Protein AF-A0A7S1DVM9-F1 (afdb_monomer)

Nearest PDB structures (foldseek):
  8ove-assembly1_Bu  TM=3.089E-01  e=2.078E-02  Trypanosoma brucei brucei
  8pv4-assembly1_LD  TM=2.830E-01  e=3.327E-02  Thermochaetoides thermophila DSM 1495
  8p5d-assembly1_LD0  TM=2.388E-01  e=3.742E-02  Spraguea lophii 42_110
  7v08-assembly1_D  TM=2.561E-01  e=7.580E-02  Saccharomyces cerevisiae BY4741
  5obv-assembly1_A  TM=2.719E-01  e=2.457E-01  Mycoplasmoides genitalium G37

Mean predicted aligned error: 15.51 Å

Foldseek 3Di:
DVLPPDQDADPCVVVVNDLRCSHPVSVPCVVVVVVVLVVCVVVVVLVVSLVVLVVVLVVCVVVVVNVVSVVSVVVSVVSVVVVVVLVVQQVPDDPQPQWEWEWEWDDDPLKIWIKIWTGHSSDTPDIDIDIDPPLVVLVVVPPPDPDDDDPDDSRQSVRLVCLVVVLVPDAAGQEYEYCDDYDPVSQVVSCVVNVHRHYYHNDDDDPVVVVNVVRNVVRVVVVVVVVVVVVVVLVVLVVVCVVVVHDDPDSLQDKDKDWDWDADVNHDIDIDIDIDGD

Secondary structure (DSSP, 8-state):
-TTTT--S--HHHHTTS---TTSGGG-SSHHHHHHHHHHHHHHT-HHHHHHHHHHHHHHHHHTT-HHHHHHHHHHHHHHHHHHHHHHHHHTTS-TT-SSEEEEEEEEETTEEEEEEEEEETTEEEEEEEE--S-HHHHHHTTSS--S------HHHHHHHHHHHHHTTTSPPPSEEEESS---HHHHHHHHHHHTSPPEEESS--THHHHHHHHHHHHHHHHHHHHHHHHHHHHHHHHHHHHHTT---S-GGG--EEEEEEEEETTEEEEEEEEEE--

pLDDT: mean 83.47, std 14.3, range [40.16, 97.44]

InterPro domains:
  IPR001162 UvrC, RNAse H endonuclease domain [PF08459] (255-277)
  IPR001162 UvrC, RNAse H endonuclease domain [PF22920] (99-225)
  IPR001162 UvrC, RNAse H endonuclease domain [PS50165] (102-276)
  IPR001943 UVR domain [PF02151] (48-81)
  IPR001943 UVR domain [PS50151] (47-82)
  IPR036876 UVR domain superfamily [SSF46600] (35-86)
  IPR038476 UvrC, RNAse H endonuclease domain superfamily [G3DSA:3.30.420.340] (237-278)
  IPR050066 UvrABC system protein C [PTHR30562] (3-277)
  IPR060385 UvrC/Cho excinuclease, middle domain [PF27096] (2-39)

Sequence (278 aa):
SVFNNRSRPCLLHQIKRCSGPCVPAGQTGDYARNVASAEGFLRGETDEVMAALQEQMMAFADGQHYELAAEVRNQIQALSKVLQQQVVEESSATGRDRDVDILAVKVQGGRACVNLAMVRGGRHLGDRAFFPRHVDDATAIHSDVIEEQEVLSPERQVLEAFMAQHYLAAPVPSLIVVSDTVDAGLAAALGNQAGSRVAVQAQPRGQRRIWLEMCVKGAELALARLLAEEGSQQARTRALVEALDLSPAEIDKFRVECFDISHTAGEATMASCVVFEG

Organism: Hemiselmis andersenii (NCBI:txid464988)

Solvent-accessible surface area (backbone atoms only — not comparable to full-atom values): 15972 Å² total; per-residue (Å²): 121,97,52,82,82,42,87,67,66,56,68,51,32,79,73,71,74,40,80,33,64,66,19,81,93,29,61,75,59,57,62,61,52,53,50,51,44,51,51,36,45,74,75,65,45,45,68,62,46,52,50,52,47,51,52,52,22,48,54,27,46,77,69,68,36,55,70,60,18,50,53,42,49,51,49,52,54,54,49,49,52,54,49,52,56,47,54,71,52,51,81,78,56,68,92,81,66,33,39,33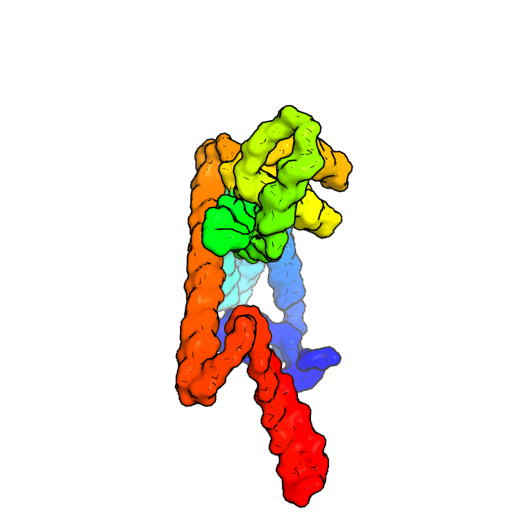,39,31,40,13,61,41,70,57,94,87,42,40,17,41,11,41,29,42,26,51,81,70,40,78,76,51,76,45,80,42,68,64,89,58,57,65,56,70,67,52,68,64,78,80,61,94,67,98,65,78,87,70,53,71,51,36,53,54,46,50,54,46,52,61,60,54,50,73,84,41,90,69,50,51,30,35,38,29,67,53,72,68,64,68,66,58,38,51,51,52,13,63,74,58,75,43,78,40,47,75,40,46,82,58,66,72,72,57,34,55,52,46,52,52,26,40,52,49,10,50,53,52,41,53,49,50,55,51,51,52,53,52,48,54,53,51,53,50,52,50,34,60,76,67,73,55,81,69,94,51,68,75,71,47,66,47,77,48,76,50,77,46,59,60,95,85,40,81,74,46,75,46,78,50,75,47,76,93

Radius of gyration: 27.44 Å; Cα contacts (8 Å, |Δi|>4): 337; chains: 1; bounding box: 57×69×80 Å

Structure (mmCIF, N/CA/C/O backbone):
data_AF-A0A7S1DVM9-F1
#
_entry.id   AF-A0A7S1DVM9-F1
#
loop_
_atom_site.group_PDB
_atom_site.id
_atom_site.type_symbol
_atom_site.label_atom_id
_atom_site.label_alt_id
_atom_site.label_comp_id
_atom_site.label_asym_id
_atom_site.label_entity_id
_atom_site.label_seq_id
_atom_site.pdbx_PDB_ins_code
_atom_site.Cartn_x
_atom_site.Cartn_y
_atom_site.Cartn_z
_atom_site.occupancy
_atom_site.B_iso_or_equiv
_atom_site.auth_seq_id
_atom_site.auth_comp_id
_atom_site.auth_asym_id
_atom_site.auth_atom_id
_atom_site.pdbx_PDB_model_num
ATOM 1 N N . SER A 1 1 ? -11.512 -28.176 9.139 1.00 53.00 1 SER A N 1
ATOM 2 C CA . SER A 1 1 ? -11.318 -26.965 9.964 1.00 53.00 1 SER A CA 1
ATOM 3 C C . SER A 1 1 ? -10.030 -27.115 10.759 1.00 53.00 1 SER A C 1
ATOM 5 O O . SER A 1 1 ? -9.923 -28.067 11.521 1.00 53.00 1 SER A O 1
ATOM 7 N N . VAL A 1 2 ? -9.054 -26.218 10.570 1.00 59.91 2 VAL A N 1
ATOM 8 C CA . VAL A 1 2 ? -7.728 -26.236 11.236 1.00 59.91 2 VAL A CA 1
ATOM 9 C C . VAL A 1 2 ? -7.836 -26.074 12.767 1.00 59.91 2 VAL A C 1
ATOM 11 O O . VAL A 1 2 ? -6.909 -26.405 13.501 1.00 59.91 2 VAL A O 1
ATOM 14 N N . PHE A 1 3 ? -8.988 -25.618 13.272 1.00 63.38 3 PHE A N 1
ATOM 15 C CA . PHE A 1 3 ? -9.193 -25.279 14.683 1.00 63.38 3 PHE A CA 1
ATOM 16 C C . PHE A 1 3 ? -9.901 -26.362 15.516 1.00 63.38 3 PHE A C 1
ATOM 18 O O . PHE A 1 3 ? -9.854 -26.286 16.738 1.00 63.38 3 PHE A O 1
ATOM 25 N N . ASN A 1 4 ? -10.501 -27.392 14.902 1.00 60.47 4 ASN A N 1
ATOM 26 C CA . ASN A 1 4 ? -11.325 -28.374 15.633 1.00 60.47 4 ASN A CA 1
ATOM 27 C C . ASN A 1 4 ? -10.549 -29.269 16.617 1.00 60.47 4 ASN A C 1
ATOM 29 O O . ASN A 1 4 ? -11.153 -29.789 17.546 1.00 60.47 4 ASN A O 1
ATOM 33 N N . ASN A 1 5 ? -9.234 -29.439 16.442 1.00 66.00 5 ASN A N 1
ATOM 34 C CA . ASN A 1 5 ? -8.407 -30.307 17.295 1.00 66.00 5 ASN A CA 1
ATOM 35 C C . ASN A 1 5 ? -7.534 -29.539 18.303 1.00 66.00 5 ASN A C 1
ATOM 37 O O . ASN A 1 5 ? -6.618 -30.113 18.896 1.00 66.00 5 ASN A O 1
ATOM 41 N N . ARG A 1 6 ? -7.763 -28.234 18.502 1.00 73.50 6 ARG A N 1
ATOM 42 C CA . ARG A 1 6 ? -6.938 -27.439 19.420 1.00 73.50 6 ARG A CA 1
ATOM 43 C C . ARG A 1 6 ? -7.420 -27.608 20.862 1.00 73.50 6 ARG A C 1
ATOM 45 O O . ARG A 1 6 ? -8.478 -27.122 21.240 1.00 73.50 6 ARG A O 1
ATOM 52 N N . SER A 1 7 ? -6.604 -28.272 21.678 1.00 77.56 7 SER A N 1
ATOM 53 C CA . SER A 1 7 ? -6.835 -28.445 23.120 1.00 77.56 7 SER A CA 1
ATOM 54 C C . SER A 1 7 ? -6.167 -27.365 23.979 1.00 77.56 7 SER A C 1
ATOM 56 O O . SER A 1 7 ? -6.550 -27.172 25.129 1.00 77.56 7 SER A O 1
ATOM 58 N N . ARG A 1 8 ? -5.172 -26.645 23.436 1.00 84.62 8 ARG A N 1
ATOM 59 C CA . ARG A 1 8 ? -4.435 -25.581 24.134 1.00 84.62 8 ARG A CA 1
ATOM 60 C C . ARG A 1 8 ? -4.421 -24.284 23.323 1.00 84.62 8 ARG A C 1
ATOM 62 O O . ARG A 1 8 ? -4.200 -24.331 22.109 1.00 84.62 8 ARG A O 1
ATOM 69 N N . PRO A 1 9 ? -4.622 -23.128 23.976 1.00 83.75 9 PRO A N 1
ATOM 70 C CA . PRO A 1 9 ? -4.560 -21.841 23.306 1.00 83.75 9 PRO A CA 1
ATOM 71 C C . PRO A 1 9 ? -3.108 -21.483 22.947 1.00 83.75 9 PRO A C 1
ATOM 73 O O . PRO A 1 9 ? -2.153 -22.008 23.522 1.00 83.75 9 PRO A O 1
ATOM 76 N N . CYS A 1 10 ? -2.938 -20.605 21.958 1.00 88.06 10 CYS A N 1
ATOM 77 C CA . CYS A 1 10 ? -1.621 -20.204 21.466 1.00 88.06 10 CYS A CA 1
ATOM 78 C C . CYS A 1 10 ? -0.908 -19.223 22.413 1.00 88.06 10 CYS A C 1
ATOM 80 O O . CYS A 1 10 ? -1.494 -18.705 23.365 1.00 88.06 10 CYS A O 1
ATOM 82 N N . LEU A 1 11 ? 0.353 -18.912 22.093 1.00 90.94 11 LEU A N 1
ATOM 83 C CA . LEU A 1 11 ? 1.168 -17.950 22.837 1.00 90.94 11 LEU A CA 1
ATOM 84 C C . LEU A 1 11 ? 0.462 -16.600 23.025 1.00 90.94 11 LEU A C 1
ATOM 86 O O . LEU A 1 11 ? 0.530 -16.042 24.111 1.00 90.94 11 LEU A O 1
ATOM 90 N N . LEU A 1 12 ? -0.269 -16.106 22.015 1.00 88.38 12 LEU A N 1
ATOM 91 C CA . LEU A 1 12 ? -0.985 -14.825 22.098 1.00 88.38 12 LEU A CA 1
ATOM 92 C C . LEU A 1 12 ? -1.987 -14.783 23.256 1.00 88.38 12 LEU A C 1
ATOM 94 O O . LEU A 1 12 ? -2.138 -13.741 23.884 1.00 88.38 12 LEU A O 1
ATOM 98 N N . HIS A 1 13 ? -2.646 -15.901 23.560 1.00 86.19 13 HIS A N 1
ATOM 99 C CA . HIS A 1 13 ? -3.527 -15.990 24.720 1.00 86.19 13 HIS A CA 1
ATOM 100 C C . HIS A 1 13 ? -2.739 -15.991 26.033 1.00 86.19 13 HIS A C 1
ATOM 102 O O . HIS A 1 13 ? -3.103 -15.288 26.968 1.00 86.19 13 HIS A O 1
ATOM 108 N N . GLN A 1 14 ? -1.616 -16.714 26.085 1.00 85.81 14 GLN A N 1
ATOM 109 C CA . GLN A 1 14 ? -0.757 -16.777 27.274 1.00 85.81 14 GLN A CA 1
ATOM 110 C C . GLN A 1 14 ? -0.161 -15.412 27.639 1.00 85.81 14 GLN A C 1
ATOM 112 O O . GLN A 1 14 ? -0.040 -15.091 28.816 1.00 85.81 14 GLN A O 1
ATOM 117 N N . ILE A 1 15 ? 0.147 -14.582 26.640 1.00 88.25 15 ILE A N 1
ATOM 118 C CA . ILE A 1 15 ? 0.599 -13.196 26.838 1.00 88.25 15 ILE A CA 1
ATOM 119 C C . ILE A 1 15 ? -0.560 -12.185 26.902 1.00 88.25 15 ILE A C 1
ATOM 121 O O . ILE A 1 15 ? -0.337 -10.989 26.729 1.00 88.25 15 ILE A O 1
ATOM 125 N N . LYS A 1 16 ? -1.803 -12.650 27.104 1.00 82.81 16 LYS A N 1
ATOM 126 C CA . LYS A 1 16 ? -3.025 -11.834 27.238 1.00 82.81 16 LYS A CA 1
ATOM 127 C C . LYS A 1 16 ? -3.337 -10.902 26.051 1.00 82.81 16 LYS A C 1
ATOM 129 O O . LYS A 1 16 ? -4.024 -9.900 26.205 1.00 82.81 16 LYS A O 1
ATOM 134 N N . ARG A 1 17 ? -2.877 -11.237 24.840 1.00 81.81 17 ARG A N 1
ATOM 135 C CA . ARG A 1 17 ? -3.195 -10.514 23.587 1.00 81.81 17 ARG A CA 1
ATOM 136 C C . ARG A 1 17 ? -4.371 -11.109 22.808 1.00 81.81 17 ARG A C 1
ATOM 138 O O . ARG A 1 17 ? -4.744 -10.579 21.768 1.00 81.81 17 ARG A O 1
ATOM 145 N N . CYS A 1 18 ? -4.929 -12.227 23.263 1.00 83.94 18 CYS A N 1
ATOM 146 C CA . CYS A 1 18 ? -6.064 -12.893 22.631 1.00 83.94 18 CYS A CA 1
ATOM 147 C C . CYS A 1 18 ? -6.934 -13.569 23.697 1.00 83.94 18 CYS A C 1
ATOM 149 O O . CYS A 1 18 ? -6.408 -14.238 24.584 1.00 83.94 18 CYS A O 1
ATOM 151 N N . SER A 1 19 ? -8.259 -13.481 23.574 1.00 82.38 19 SER A N 1
ATOM 152 C CA . SER A 1 19 ? -9.206 -14.180 24.462 1.00 82.38 19 SER A CA 1
ATOM 153 C C . SER A 1 19 ? -9.216 -15.704 24.276 1.00 82.38 19 SER A C 1
ATOM 155 O O . SER A 1 19 ? -9.803 -16.421 25.074 1.00 82.38 19 SER A O 1
ATOM 157 N N . GLY A 1 20 ? -8.524 -16.224 23.257 1.00 86.38 20 GLY A N 1
ATOM 158 C CA . GLY A 1 20 ? -8.405 -17.659 23.008 1.00 86.38 20 GLY A CA 1
ATOM 159 C C . GLY A 1 20 ? -9.689 -18.345 22.513 1.00 86.38 20 GLY A C 1
ATOM 160 O O . GLY A 1 20 ? -9.908 -19.490 22.899 1.00 86.38 20 GLY A O 1
ATOM 161 N N . PRO A 1 21 ? -10.499 -17.751 21.609 1.00 85.88 21 PRO A N 1
ATOM 162 C CA . PRO A 1 21 ? -11.773 -18.345 21.169 1.00 85.88 21 PRO A CA 1
ATOM 163 C C . PRO A 1 21 ? -11.598 -19.662 20.390 1.00 85.88 21 PRO A C 1
ATOM 165 O O . PRO A 1 21 ? -12.550 -20.405 20.168 1.00 85.88 21 PRO A O 1
ATOM 168 N N . CYS A 1 22 ? -10.365 -19.964 19.967 1.00 83.81 22 CYS A N 1
ATOM 169 C CA . CYS A 1 22 ? -10.008 -21.176 19.235 1.00 83.81 22 CYS A CA 1
ATOM 170 C C . CYS A 1 22 ? -9.980 -22.459 20.085 1.00 83.81 22 CYS A C 1
ATOM 172 O O . CYS A 1 22 ? -9.721 -23.521 19.528 1.00 83.81 22 CYS A O 1
ATOM 174 N N . VAL A 1 23 ? -10.219 -22.376 21.400 1.00 85.44 23 VAL A N 1
ATOM 175 C CA . VAL A 1 23 ? -10.367 -23.536 22.294 1.00 85.44 23 VAL A CA 1
ATOM 176 C C . VAL A 1 23 ? -11.682 -23.445 23.077 1.00 85.44 23 VAL A C 1
ATOM 178 O O . VAL A 1 23 ? -12.119 -22.328 23.359 1.00 85.44 23 VAL A O 1
ATOM 181 N N . PRO A 1 24 ? -12.299 -24.572 23.489 1.00 79.88 24 PRO A N 1
ATOM 182 C CA . PRO A 1 24 ? -13.585 -24.559 24.198 1.00 79.88 24 PRO A CA 1
ATOM 183 C C . PRO A 1 24 ? -13.596 -23.675 25.454 1.00 79.88 24 PRO A C 1
ATOM 185 O O . PRO A 1 24 ? -14.560 -22.958 25.695 1.00 79.88 24 PRO A O 1
ATOM 188 N N . ALA A 1 25 ? -12.493 -23.654 26.211 1.00 73.88 25 ALA A N 1
ATOM 189 C CA . ALA A 1 25 ? -12.357 -22.845 27.425 1.00 73.88 25 ALA A CA 1
ATOM 190 C C . ALA A 1 25 ? -12.405 -21.319 27.183 1.00 73.88 25 ALA A C 1
ATOM 192 O O . ALA A 1 25 ? -12.641 -20.572 28.125 1.00 73.88 25 ALA A O 1
ATOM 193 N N . GLY A 1 26 ? -12.173 -20.854 25.948 1.00 71.44 26 GLY A N 1
ATOM 194 C CA . GLY A 1 26 ? -12.198 -19.434 25.576 1.00 71.44 26 GLY A CA 1
ATOM 195 C C . GLY A 1 26 ? -13.467 -18.992 24.837 1.00 71.44 26 GLY A C 1
ATOM 196 O O . GLY A 1 26 ? -13.532 -17.859 24.363 1.00 71.44 26 GLY A O 1
ATOM 197 N N . GLN A 1 27 ? -14.472 -19.865 24.696 1.00 76.38 27 GLN A N 1
ATOM 198 C CA . GLN A 1 27 ? -15.743 -19.557 24.025 1.00 76.38 27 GLN A CA 1
ATOM 199 C C . GLN A 1 27 ? -16.786 -19.014 25.016 1.00 76.38 27 GLN A C 1
ATOM 201 O O . GLN A 1 27 ? -17.856 -19.584 25.194 1.00 76.38 27 GLN A O 1
ATOM 206 N N . THR A 1 28 ? -16.476 -17.897 25.676 1.00 70.12 28 THR A N 1
ATOM 207 C CA . THR A 1 28 ? -17.304 -17.303 26.746 1.00 70.12 28 THR A CA 1
ATOM 208 C C . THR A 1 28 ? -18.302 -16.243 26.254 1.00 70.12 28 THR A C 1
ATOM 210 O O . THR A 1 28 ? -18.905 -15.526 27.043 1.00 70.12 28 THR A O 1
ATOM 213 N N . GLY A 1 29 ? -18.494 -16.096 24.937 1.00 75.81 29 GLY A N 1
ATOM 214 C CA . GLY A 1 29 ? -19.314 -15.027 24.341 1.00 75.81 29 GLY A CA 1
ATOM 215 C C . GLY A 1 29 ? -18.652 -13.639 24.362 1.00 75.81 29 GLY A C 1
ATOM 216 O O . GLY A 1 29 ? -18.987 -12.791 23.538 1.00 75.81 29 GLY A O 1
ATOM 217 N N . ASP A 1 30 ? -17.649 -13.429 25.218 1.00 79.19 30 ASP A N 1
ATOM 218 C CA . ASP A 1 30 ? -16.869 -12.187 25.320 1.00 79.19 30 ASP A CA 1
ATOM 219 C C . ASP A 1 30 ? -16.182 -11.827 24.002 1.00 79.19 30 ASP A C 1
ATOM 221 O O . ASP A 1 30 ? -16.152 -10.668 23.600 1.00 79.19 30 ASP A O 1
ATOM 225 N N . TYR A 1 31 ? -15.671 -12.833 23.285 1.00 83.44 31 TYR A N 1
ATOM 226 C CA . TYR A 1 31 ? -15.041 -12.616 21.986 1.00 83.44 31 TYR A CA 1
ATOM 227 C C . TYR A 1 31 ? -16.015 -12.019 20.965 1.00 83.44 31 TYR A C 1
ATOM 229 O O . TYR A 1 31 ? -15.657 -11.069 20.278 1.00 83.44 31 TYR A O 1
ATOM 237 N N . ALA A 1 32 ? -17.247 -12.534 20.895 1.00 84.94 32 ALA A N 1
ATOM 238 C CA . ALA A 1 32 ? -18.255 -12.020 19.972 1.00 84.94 32 ALA A CA 1
ATOM 239 C C . ALA A 1 32 ? -18.620 -10.565 20.297 1.00 84.94 32 ALA A C 1
ATOM 241 O O . ALA A 1 32 ? -18.729 -9.747 19.387 1.00 84.94 32 ALA A O 1
ATOM 242 N N . ARG A 1 33 ? -18.722 -10.221 21.590 1.00 85.06 33 ARG A N 1
ATOM 243 C CA . ARG A 1 33 ? -18.943 -8.834 22.023 1.00 85.06 33 ARG A CA 1
ATOM 244 C C . ARG A 1 33 ? -17.774 -7.928 21.638 1.00 85.06 33 ARG A C 1
ATOM 246 O O . ARG A 1 33 ? -18.002 -6.885 21.043 1.00 85.06 33 ARG A O 1
ATOM 253 N N . ASN A 1 34 ? -16.535 -8.361 21.870 1.00 85.62 34 ASN A N 1
ATOM 254 C CA . ASN A 1 34 ? -15.347 -7.592 21.489 1.00 85.62 34 ASN A CA 1
ATOM 255 C C . ASN A 1 34 ? -15.256 -7.364 19.972 1.00 85.62 34 ASN A C 1
ATOM 257 O O . ASN A 1 34 ? -14.840 -6.291 19.545 1.00 85.62 34 ASN A O 1
ATOM 261 N N . VAL A 1 35 ? -15.644 -8.354 19.160 1.00 88.62 35 VAL A N 1
ATOM 262 C CA . VAL A 1 35 ? -15.711 -8.206 17.698 1.00 88.62 35 VAL A CA 1
ATOM 263 C C . VAL A 1 35 ? -16.783 -7.191 17.310 1.00 88.62 35 VAL A C 1
ATOM 265 O O . VAL A 1 35 ? -16.477 -6.275 16.555 1.00 88.62 35 VAL A O 1
ATOM 268 N N . ALA A 1 36 ? -17.991 -7.284 17.872 1.00 89.50 36 ALA A N 1
ATOM 269 C CA . ALA A 1 36 ? -19.060 -6.323 17.603 1.00 89.50 36 ALA A CA 1
ATOM 270 C C . ALA A 1 36 ? -18.665 -4.889 18.005 1.00 89.50 36 ALA A C 1
ATOM 272 O O . ALA A 1 36 ? -18.860 -3.957 17.229 1.00 89.50 36 ALA A O 1
ATOM 273 N N . SER A 1 37 ? -18.033 -4.710 19.169 1.00 88.75 37 SER A N 1
ATOM 274 C CA . SER A 1 37 ? -17.509 -3.411 19.609 1.00 88.75 37 SER A CA 1
ATOM 275 C C . SER A 1 37 ? -16.402 -2.886 18.694 1.00 88.75 37 SER A C 1
ATOM 277 O O . SER A 1 37 ? -16.376 -1.696 18.393 1.00 88.75 37 SER A O 1
ATOM 279 N N . ALA A 1 38 ? -15.497 -3.751 18.221 1.00 88.50 38 ALA A N 1
ATOM 280 C CA . ALA A 1 38 ? -14.459 -3.358 17.270 1.00 88.50 38 ALA A CA 1
ATOM 281 C C . ALA A 1 38 ? -15.053 -2.948 15.914 1.00 88.50 38 ALA A C 1
ATOM 283 O O . ALA A 1 38 ? -14.611 -1.963 15.326 1.00 88.50 38 ALA A O 1
ATOM 284 N N . GLU A 1 39 ? -16.066 -3.666 15.430 1.00 88.38 39 GLU A N 1
ATOM 285 C CA . GLU A 1 39 ? -16.791 -3.307 14.213 1.00 88.38 39 GLU A CA 1
ATOM 286 C C . GLU A 1 39 ? -17.503 -1.957 14.346 1.00 88.38 39 GLU A C 1
ATOM 288 O O . GLU A 1 39 ? -17.305 -1.097 13.490 1.00 88.38 39 GLU A O 1
ATOM 293 N N . GLY A 1 40 ? -18.276 -1.747 15.417 1.00 86.25 40 GLY A N 1
ATOM 294 C CA . GLY A 1 40 ? -18.972 -0.478 15.661 1.00 86.25 40 GLY A CA 1
ATOM 295 C C . GLY A 1 40 ? -17.998 0.694 15.775 1.00 86.25 40 GLY A C 1
ATOM 296 O O . GLY A 1 40 ? -18.155 1.717 15.107 1.00 86.25 40 GLY A O 1
ATOM 297 N N . PHE A 1 41 ? -16.894 0.503 16.504 1.00 86.06 41 PHE A N 1
ATOM 298 C CA . PHE A 1 41 ? -15.835 1.506 16.613 1.00 86.06 41 PHE A CA 1
ATOM 299 C C . PHE A 1 41 ? -15.240 1.882 15.245 1.00 86.06 41 PHE A C 1
ATOM 301 O O . PHE A 1 41 ? -15.022 3.059 14.969 1.00 86.06 41 PHE A O 1
ATOM 308 N N . LEU A 1 42 ? -15.003 0.906 14.360 1.00 82.81 42 LEU A N 1
ATOM 309 C CA . LEU A 1 42 ? -14.478 1.153 13.010 1.00 82.81 42 LEU A CA 1
ATOM 310 C C . LEU A 1 42 ? -15.504 1.787 12.057 1.00 82.81 42 LEU A C 1
ATOM 312 O O . LEU A 1 42 ? -15.099 2.452 11.105 1.00 82.81 42 LEU A O 1
ATOM 316 N N . ARG A 1 43 ? -16.807 1.609 12.306 1.00 79.19 43 ARG A N 1
ATOM 317 C CA . ARG A 1 43 ? -17.892 2.277 11.562 1.00 79.19 43 ARG A CA 1
ATOM 318 C C . ARG A 1 43 ? -18.160 3.709 12.033 1.00 79.19 43 ARG A C 1
ATOM 320 O O . ARG A 1 43 ? -18.875 4.434 11.349 1.00 79.19 43 ARG A O 1
ATOM 327 N N . GLY A 1 44 ? -17.574 4.121 13.158 1.00 78.56 44 GLY A N 1
ATOM 328 C CA . GLY A 1 44 ? -17.768 5.450 13.741 1.00 78.56 44 GLY A CA 1
ATOM 329 C C . GLY A 1 44 ? -18.848 5.516 14.823 1.00 78.56 44 GLY A C 1
ATOM 330 O O . GLY A 1 44 ? -19.179 6.607 15.271 1.00 78.56 44 GLY A O 1
ATOM 331 N N . GLU A 1 45 ? -19.363 4.378 15.295 1.00 85.56 45 GLU A N 1
ATOM 332 C CA . GLU A 1 45 ? -20.313 4.274 16.419 1.00 85.56 45 GLU A CA 1
ATOM 333 C C . GLU A 1 45 ? -19.569 4.396 17.769 1.00 85.56 45 GLU A C 1
ATOM 335 O O . GLU A 1 45 ? -19.743 3.606 18.698 1.00 85.56 45 GLU A O 1
ATOM 340 N N . THR A 1 46 ? -18.644 5.354 17.871 1.00 87.06 46 THR A N 1
ATOM 341 C CA . THR A 1 46 ? -17.660 5.426 18.960 1.00 87.06 46 THR A CA 1
ATOM 342 C C . THR A 1 46 ? -18.304 5.742 20.302 1.00 87.06 46 THR A C 1
ATOM 344 O O . THR A 1 46 ? -17.911 5.164 21.311 1.00 87.06 46 THR A O 1
ATOM 347 N N . ASP A 1 47 ? -19.314 6.611 20.318 1.00 85.88 47 ASP A N 1
ATOM 348 C CA . ASP A 1 47 ? -19.986 7.034 21.549 1.00 85.88 47 ASP A CA 1
ATOM 349 C C . ASP A 1 47 ? -20.751 5.878 22.203 1.00 85.88 47 ASP A C 1
ATOM 351 O O . ASP A 1 47 ? -20.671 5.691 23.418 1.00 85.88 47 ASP A O 1
ATOM 355 N N . GLU A 1 48 ? -21.424 5.050 21.400 1.00 87.81 48 GLU A N 1
ATOM 356 C CA . GLU A 1 48 ? -22.161 3.875 21.879 1.00 87.81 48 GLU A CA 1
ATOM 357 C C . GLU A 1 48 ? -21.213 2.820 22.458 1.00 87.81 48 GLU A C 1
ATOM 359 O O . GLU A 1 48 ? -21.444 2.298 23.552 1.00 87.81 48 GLU A O 1
ATOM 364 N N . VAL A 1 49 ? -20.097 2.554 21.770 1.00 92.50 49 VAL A N 1
ATOM 365 C CA . VAL A 1 49 ? -19.070 1.616 22.249 1.00 92.50 49 VAL A CA 1
ATOM 366 C C . VAL A 1 49 ? -18.442 2.107 23.556 1.00 92.50 49 VAL A C 1
ATOM 368 O O . VAL A 1 49 ? -18.260 1.322 24.489 1.00 92.50 49 VAL A O 1
ATOM 371 N N . MET A 1 50 ? -18.133 3.402 23.654 1.00 92.69 50 MET A N 1
ATOM 372 C CA . MET A 1 50 ? -17.552 3.990 24.863 1.00 92.69 50 MET A CA 1
ATOM 373 C C . MET A 1 50 ? -18.539 3.977 26.036 1.00 92.69 50 MET A C 1
ATOM 375 O O . MET A 1 50 ? -18.139 3.649 27.154 1.00 92.69 50 MET A O 1
ATOM 379 N N . ALA A 1 51 ? -19.821 4.260 25.791 1.00 92.88 51 ALA A N 1
ATOM 380 C CA . ALA A 1 51 ? -20.868 4.190 26.808 1.00 92.88 51 ALA A CA 1
ATOM 381 C C . ALA A 1 51 ? -21.049 2.761 27.345 1.00 92.88 51 ALA A C 1
ATOM 383 O O . ALA A 1 51 ? -21.085 2.566 28.560 1.00 92.88 51 ALA A O 1
ATOM 384 N N . ALA A 1 52 ? -21.071 1.758 26.462 1.00 93.06 52 ALA A N 1
ATOM 385 C CA . ALA A 1 52 ? -21.187 0.356 26.860 1.00 93.06 52 ALA A CA 1
ATOM 386 C C . ALA A 1 52 ? -19.998 -0.107 27.724 1.00 93.06 52 ALA A C 1
ATOM 388 O O . ALA A 1 52 ? -20.185 -0.785 28.736 1.00 93.06 52 ALA A O 1
ATOM 389 N N . LEU A 1 53 ? -18.768 0.293 27.375 1.00 93.44 53 LEU A N 1
ATOM 390 C CA . LEU A 1 53 ? -17.581 -0.002 28.189 1.00 93.44 53 LEU A CA 1
ATOM 391 C C . LEU A 1 53 ? -17.629 0.706 29.549 1.00 93.44 53 LEU A C 1
ATOM 393 O O . 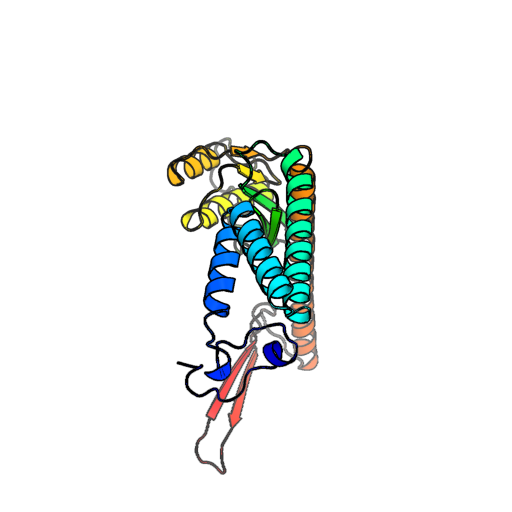LEU A 1 53 ? -17.242 0.123 30.562 1.00 93.44 53 LEU A O 1
ATO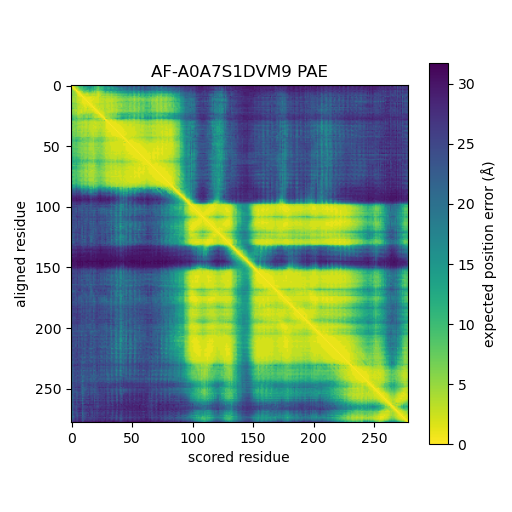M 397 N N . GLN A 1 54 ? -18.116 1.948 29.593 1.00 95.12 54 GLN A N 1
ATOM 398 C CA . GLN A 1 54 ? -18.286 2.700 30.835 1.00 95.12 54 GLN A CA 1
ATOM 399 C C . GLN A 1 54 ? -19.278 1.996 31.775 1.00 95.12 54 GLN A C 1
ATOM 401 O O . GLN A 1 54 ? -18.983 1.820 32.958 1.00 95.12 54 GLN A O 1
ATOM 406 N N . GLU A 1 55 ? -20.423 1.557 31.248 1.00 95.81 55 GLU A N 1
ATOM 407 C CA . GLU A 1 55 ? -21.433 0.810 32.000 1.00 95.81 55 GLU A CA 1
ATOM 408 C C . GLU A 1 55 ? -20.868 -0.520 32.515 1.00 95.81 55 GLU A C 1
ATOM 410 O O . GLU A 1 55 ? -21.001 -0.842 33.696 1.00 95.81 55 GLU A O 1
ATOM 415 N N . GLN A 1 56 ? -20.137 -1.250 31.669 1.00 93.44 56 GLN A N 1
ATOM 416 C CA . GLN A 1 56 ? -19.484 -2.500 32.052 1.00 93.44 56 GLN A CA 1
ATOM 417 C C . GLN A 1 56 ? -18.442 -2.300 33.166 1.00 93.44 56 GLN A C 1
ATOM 419 O O . GLN A 1 56 ? -18.372 -3.095 34.106 1.00 93.44 56 GLN A O 1
ATOM 424 N N . MET A 1 57 ? -17.640 -1.235 33.088 1.00 96.06 57 MET A N 1
ATOM 425 C CA . MET A 1 57 ? -16.669 -0.883 34.126 1.00 96.06 57 MET A CA 1
ATOM 426 C C . MET A 1 57 ? -17.362 -0.603 35.466 1.00 96.06 57 MET A C 1
ATOM 428 O O . MET A 1 57 ? -16.902 -1.090 36.500 1.00 96.06 57 MET A O 1
ATOM 432 N N . MET A 1 58 ? -18.460 0.161 35.445 1.00 95.88 58 MET A N 1
ATOM 433 C CA . MET A 1 58 ? -19.246 0.481 36.641 1.00 95.88 58 MET A CA 1
ATOM 434 C C . MET A 1 58 ? -19.877 -0.776 37.244 1.00 95.88 58 MET A C 1
ATOM 436 O O . MET A 1 58 ? -19.741 -0.996 38.442 1.00 95.88 58 MET A O 1
ATOM 440 N N . ALA A 1 59 ? -20.445 -1.659 36.419 1.00 95.81 59 ALA A N 1
ATOM 441 C CA . ALA A 1 59 ? -21.005 -2.927 36.880 1.00 95.81 59 ALA A CA 1
ATOM 442 C C . ALA A 1 59 ? -19.957 -3.815 37.581 1.00 95.81 59 ALA A C 1
ATOM 444 O O . ALA A 1 59 ? -20.238 -4.408 38.623 1.00 95.81 59 ALA A O 1
ATOM 445 N N . PHE A 1 60 ? -18.724 -3.881 37.058 1.00 95.94 60 PHE A N 1
ATOM 446 C CA . PHE A 1 60 ? -17.636 -4.592 37.738 1.00 95.94 60 PHE A CA 1
ATOM 447 C C . PHE A 1 60 ? -17.221 -3.922 39.051 1.00 95.94 60 PHE A C 1
ATOM 449 O O . PHE A 1 60 ? -16.925 -4.625 40.017 1.00 95.94 60 PHE A O 1
ATOM 456 N N . ALA A 1 61 ? -17.205 -2.589 39.111 1.00 95.88 61 ALA A N 1
ATOM 457 C CA . ALA A 1 61 ? -16.880 -1.856 40.331 1.00 95.88 61 ALA A CA 1
ATOM 458 C C . ALA A 1 61 ? -17.947 -2.053 41.424 1.00 95.88 61 ALA A C 1
ATOM 460 O O . ALA A 1 61 ? -17.589 -2.335 42.570 1.00 95.88 61 ALA A O 1
ATOM 461 N N . ASP A 1 62 ? -19.232 -1.991 41.064 1.00 96.44 62 ASP A N 1
ATOM 462 C CA . ASP A 1 62 ? -20.363 -2.225 41.970 1.00 96.44 62 ASP A CA 1
ATOM 463 C C . ASP A 1 62 ? -20.374 -3.668 42.495 1.00 96.44 62 ASP A C 1
ATOM 465 O O . ASP A 1 62 ? -20.646 -3.913 43.671 1.00 96.44 62 ASP A O 1
ATOM 469 N N . GLY A 1 63 ? -19.988 -4.625 41.645 1.00 96.25 63 GLY A N 1
ATOM 470 C CA . GLY A 1 63 ? -19.773 -6.025 42.014 1.00 96.25 63 GLY A CA 1
ATOM 471 C C . GLY A 1 63 ? -18.475 -6.305 42.785 1.00 96.25 63 GLY A C 1
ATOM 472 O O . GLY A 1 63 ? -18.168 -7.467 43.030 1.00 96.25 63 GLY A O 1
ATOM 473 N N . GLN A 1 64 ? -17.696 -5.280 43.154 1.00 94.94 64 GLN A N 1
ATOM 474 C CA . GLN A 1 64 ? -16.396 -5.390 43.842 1.00 94.94 64 GLN A CA 1
ATOM 475 C C . GLN A 1 64 ? -15.315 -6.172 43.060 1.00 94.94 64 GLN A C 1
ATOM 477 O O . GLN A 1 64 ? -14.312 -6.616 43.620 1.00 94.94 64 GLN A O 1
ATOM 482 N N . HIS A 1 65 ? -15.464 -6.298 41.740 1.00 95.06 65 HIS A N 1
ATOM 483 C CA . HIS A 1 65 ? -14.493 -6.914 40.834 1.00 95.06 65 HIS A CA 1
ATOM 484 C C . HIS A 1 65 ? -13.498 -5.876 40.291 1.00 95.06 65 HIS A C 1
ATOM 486 O O . HIS A 1 65 ? -13.435 -5.598 39.091 1.00 95.06 65 HIS A O 1
ATOM 492 N N . TYR A 1 66 ? -12.694 -5.292 41.182 1.00 91.94 66 TYR A N 1
ATOM 493 C CA . TYR A 1 66 ? -11.816 -4.160 40.853 1.00 91.94 66 TYR A CA 1
ATOM 494 C C . TYR A 1 66 ? -10.756 -4.460 39.785 1.00 91.94 66 TYR A C 1
ATOM 496 O O . TYR A 1 66 ? -10.395 -3.562 39.026 1.00 91.94 66 TYR A O 1
ATOM 504 N N . GLU A 1 67 ? -10.270 -5.700 39.693 1.00 92.00 67 GLU A N 1
ATOM 505 C CA . GLU A 1 67 ? -9.306 -6.094 38.657 1.00 92.00 67 GLU A CA 1
ATOM 506 C C . GLU A 1 67 ? -9.927 -6.014 37.256 1.00 92.00 67 GLU A C 1
ATOM 508 O O . GLU A 1 67 ? -9.351 -5.399 36.360 1.00 92.00 67 GLU A O 1
ATOM 513 N N . LEU A 1 68 ? -11.146 -6.539 37.092 1.00 89.44 68 LEU A N 1
ATOM 514 C CA . LEU A 1 68 ? -11.888 -6.475 35.829 1.00 89.44 68 LEU A CA 1
ATOM 515 C C . LEU A 1 68 ? -12.286 -5.033 35.493 1.00 89.44 68 LEU A C 1
ATOM 517 O O . LEU A 1 68 ? -12.124 -4.595 34.354 1.00 89.44 68 LEU A O 1
ATOM 521 N N . ALA A 1 69 ? -12.722 -4.255 36.489 1.00 93.31 69 ALA A N 1
ATOM 522 C CA . ALA A 1 69 ? -13.003 -2.833 36.303 1.00 93.31 69 ALA A CA 1
ATOM 523 C C . ALA A 1 69 ? -11.751 -2.062 35.838 1.00 93.31 69 ALA A C 1
ATOM 525 O O . ALA A 1 69 ? -11.832 -1.216 34.947 1.00 93.31 69 ALA A O 1
ATOM 526 N N . ALA A 1 70 ? -10.574 -2.371 36.392 1.00 93.38 70 ALA A N 1
ATOM 527 C CA . ALA A 1 70 ? -9.318 -1.757 35.975 1.00 93.38 70 ALA A CA 1
ATOM 528 C C . ALA A 1 70 ? -8.925 -2.138 34.538 1.00 93.38 70 ALA A C 1
ATOM 530 O O . ALA A 1 70 ? -8.431 -1.278 33.804 1.00 93.38 70 ALA A O 1
ATOM 531 N N . GLU A 1 71 ? -9.162 -3.382 34.112 1.00 90.38 71 GLU A N 1
ATOM 532 C CA . GLU A 1 71 ? -8.940 -3.805 32.724 1.00 90.38 71 GLU A CA 1
ATOM 533 C C . GLU A 1 71 ? -9.827 -3.020 31.746 1.00 90.38 71 GLU A C 1
ATOM 535 O O . GLU A 1 71 ? -9.307 -2.459 30.779 1.00 90.38 71 GLU A O 1
ATOM 540 N N . VAL A 1 72 ? -11.129 -2.891 32.029 1.00 92.50 72 VAL A N 1
ATOM 541 C CA . VAL A 1 72 ? -12.059 -2.111 31.189 1.00 92.50 72 VAL A CA 1
ATOM 542 C C . VAL A 1 72 ? -11.694 -0.623 31.191 1.00 92.50 72 VAL A C 1
ATOM 544 O O . VAL A 1 72 ? -11.640 0.003 30.134 1.00 92.50 72 VAL A O 1
ATOM 547 N N . ARG A 1 73 ? -11.325 -0.050 32.343 1.00 95.06 73 ARG A N 1
ATOM 548 C CA . ARG A 1 73 ? -10.837 1.338 32.430 1.00 95.06 73 ARG A CA 1
ATOM 549 C C . ARG A 1 73 ? -9.629 1.579 31.525 1.00 95.06 73 ARG A C 1
ATOM 551 O O . ARG A 1 73 ? -9.553 2.603 30.848 1.00 95.06 73 ARG A O 1
ATOM 558 N N . ASN A 1 74 ? -8.671 0.653 31.517 1.00 93.06 74 ASN A N 1
ATOM 559 C CA . ASN A 1 74 ? -7.486 0.768 30.670 1.00 93.06 74 ASN A CA 1
ATOM 560 C C . ASN A 1 74 ? -7.859 0.681 29.176 1.00 93.06 74 ASN A C 1
ATOM 562 O O . ASN A 1 74 ? -7.259 1.385 28.365 1.00 93.06 74 ASN A O 1
ATOM 566 N N . GLN A 1 75 ? -8.866 -0.124 28.811 1.00 90.25 75 GLN A N 1
ATOM 567 C CA . GLN A 1 75 ? -9.408 -0.165 27.445 1.00 90.25 75 GLN A CA 1
ATOM 568 C C . GLN A 1 75 ? -10.054 1.169 27.054 1.00 90.25 75 GLN A C 1
ATOM 570 O O . GLN A 1 75 ? -9.718 1.707 26.001 1.00 90.25 75 GLN A O 1
ATOM 575 N N . ILE A 1 76 ? -10.895 1.744 27.922 1.00 93.12 76 ILE A N 1
ATOM 576 C CA . ILE A 1 76 ? -11.500 3.074 27.730 1.00 93.12 76 ILE A CA 1
ATOM 577 C C . ILE A 1 76 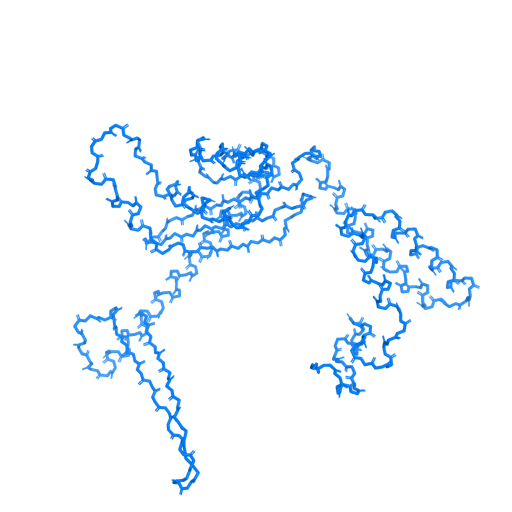? -10.404 4.119 27.501 1.00 93.12 76 ILE A C 1
ATOM 579 O O . ILE A 1 76 ? -10.455 4.863 26.529 1.00 93.12 76 ILE A O 1
ATOM 583 N N . GLN A 1 77 ? -9.366 4.154 28.342 1.00 92.12 77 GLN A N 1
ATOM 584 C CA . GLN A 1 77 ? -8.258 5.104 28.187 1.00 92.12 77 GLN A CA 1
ATOM 585 C C . GLN A 1 77 ? -7.493 4.916 26.870 1.00 92.12 77 GLN A C 1
ATOM 587 O O . GLN A 1 77 ? -7.139 5.901 26.217 1.00 92.12 77 GLN A O 1
ATOM 592 N N . ALA A 1 78 ? -7.239 3.669 26.468 1.00 89.19 78 ALA A N 1
ATOM 593 C CA . ALA A 1 78 ? -6.573 3.368 25.207 1.00 89.19 78 ALA A CA 1
ATOM 594 C C . ALA A 1 78 ? -7.414 3.818 24.001 1.00 89.19 78 ALA A C 1
ATOM 596 O O . ALA A 1 78 ? -6.878 4.464 23.101 1.00 89.19 78 ALA A O 1
ATOM 597 N N . LEU A 1 79 ? -8.721 3.541 24.007 1.00 88.31 79 LEU A N 1
ATOM 598 C CA . LEU A 1 79 ? -9.646 3.960 22.952 1.00 88.31 79 LEU A CA 1
ATOM 599 C C . LEU A 1 79 ? -9.805 5.482 22.912 1.00 88.31 79 LEU A C 1
ATOM 601 O O . LEU A 1 79 ? -9.657 6.069 21.845 1.00 88.31 79 LEU A O 1
ATOM 605 N N . SER A 1 80 ? -9.978 6.146 24.058 1.00 86.88 80 SER A N 1
ATOM 606 C CA . SER A 1 80 ? -10.030 7.612 24.141 1.00 86.88 80 SER A CA 1
ATOM 607 C C . SER A 1 80 ? -8.782 8.273 23.567 1.00 86.88 80 SER A C 1
ATOM 609 O O . SER A 1 80 ? -8.886 9.292 22.893 1.00 86.88 80 SER A O 1
ATOM 611 N N . LYS A 1 81 ? -7.594 7.692 23.783 1.00 85.25 81 LYS A N 1
ATOM 612 C CA . LYS A 1 81 ? -6.352 8.206 23.192 1.00 85.25 81 LYS A CA 1
ATOM 613 C C . LYS A 1 81 ? -6.356 8.093 21.665 1.00 85.25 81 LYS A C 1
ATOM 615 O O . LYS A 1 81 ? -5.898 9.015 20.995 1.00 85.25 81 LYS A O 1
ATOM 620 N N . VAL A 1 82 ? -6.891 6.998 21.121 1.00 81.56 82 VAL A N 1
ATOM 621 C CA . VAL A 1 82 ? -7.072 6.825 19.670 1.00 81.56 82 VAL A CA 1
ATOM 622 C C . VAL A 1 82 ? -8.074 7.851 19.125 1.00 81.56 82 VAL A C 1
ATOM 624 O O . VAL A 1 82 ? -7.783 8.490 18.120 1.00 81.56 82 VAL A O 1
ATOM 627 N N . LEU A 1 83 ? -9.203 8.070 19.806 1.00 78.31 83 LEU A N 1
ATOM 628 C CA . LEU A 1 83 ? -10.211 9.069 19.419 1.00 78.31 83 LEU A CA 1
ATOM 629 C C . LEU A 1 83 ? -9.669 10.506 19.495 1.00 78.31 83 LEU A C 1
ATOM 631 O O . LEU A 1 83 ? -9.901 11.314 18.604 1.00 78.31 83 LEU A O 1
ATOM 635 N N . GLN A 1 84 ? -8.891 10.843 20.525 1.00 68.50 84 GLN A N 1
ATOM 636 C CA . GLN A 1 84 ? -8.264 12.164 20.633 1.00 68.50 84 GLN A CA 1
ATOM 637 C C . GLN A 1 84 ? -7.256 12.421 19.509 1.00 68.50 84 GLN A C 1
ATOM 639 O O . GLN A 1 84 ? -7.186 13.540 19.004 1.00 68.50 84 GLN A O 1
ATOM 644 N N . GLN A 1 85 ? -6.508 11.396 19.086 1.00 60.97 85 GLN A N 1
ATOM 645 C CA . GLN A 1 85 ? -5.668 11.496 17.890 1.00 60.97 85 GLN A CA 1
ATOM 646 C C . GLN A 1 85 ? -6.514 11.749 16.630 1.00 60.97 85 GLN A C 1
ATOM 648 O O . GLN A 1 85 ? -6.111 12.561 15.804 1.00 60.97 85 GLN A O 1
ATOM 653 N N . GLN A 1 86 ? -7.714 11.162 16.528 1.00 52.97 86 GLN A N 1
ATOM 654 C CA . GLN A 1 86 ? -8.639 11.412 15.414 1.00 52.97 86 GLN A CA 1
ATOM 655 C C . GLN A 1 86 ? -9.173 12.854 15.390 1.00 52.97 86 GLN A C 1
ATOM 657 O O . GLN A 1 86 ? -9.169 13.475 14.335 1.00 52.97 86 GLN A O 1
ATOM 662 N N . VAL A 1 87 ? -9.569 13.438 16.526 1.00 51.44 87 VAL A N 1
ATOM 663 C CA . VAL A 1 87 ? -10.140 14.807 16.575 1.00 51.44 87 VAL A CA 1
ATOM 664 C C . VAL A 1 87 ? -9.119 15.892 16.196 1.00 51.44 87 VAL A C 1
ATOM 666 O O . VAL A 1 87 ? -9.453 16.882 15.533 1.00 51.44 87 VAL A O 1
ATOM 669 N N . VAL A 1 88 ? -7.854 15.704 16.587 1.00 48.50 88 VAL A N 1
ATOM 670 C CA . VAL A 1 88 ? -6.752 16.604 16.198 1.00 48.50 88 VAL A CA 1
ATOM 671 C C . VAL A 1 88 ? -6.517 16.563 14.680 1.00 48.50 88 VAL A C 1
ATOM 673 O O . VAL A 1 88 ? -6.147 17.577 14.091 1.00 48.50 88 VAL A O 1
ATOM 676 N N . GLU A 1 89 ? -6.808 15.433 14.033 1.00 48.06 89 GLU A N 1
ATOM 677 C CA . GLU A 1 89 ? -6.726 15.254 12.580 1.00 48.06 89 GLU A CA 1
ATOM 678 C C . GLU A 1 89 ? -8.005 15.751 11.856 1.00 48.06 89 GLU A C 1
ATOM 680 O O . GLU A 1 89 ? -7.912 16.375 10.795 1.00 48.06 89 GLU A O 1
ATOM 685 N N . GLU A 1 90 ? -9.196 15.588 12.451 1.00 45.06 90 GLU A N 1
ATOM 686 C CA . GLU A 1 90 ? -10.505 15.988 11.893 1.00 45.06 90 GLU A CA 1
ATOM 687 C C . GLU A 1 90 ? -10.686 17.502 11.717 1.00 45.06 90 GLU A C 1
ATOM 689 O O . GLU A 1 90 ? -11.370 17.938 10.789 1.00 45.06 90 GLU A O 1
ATOM 694 N N . SER A 1 91 ? -10.037 18.322 12.548 1.00 45.41 91 SER A N 1
ATOM 695 C CA . SER A 1 91 ? -10.140 19.792 12.480 1.00 45.41 91 SER A CA 1
ATOM 696 C C . SER A 1 91 ? -9.534 20.399 11.199 1.00 45.41 91 SER A C 1
ATOM 698 O O . SER A 1 91 ? -9.615 21.608 10.985 1.00 45.41 91 SER A O 1
ATOM 700 N N . SER A 1 92 ? -8.925 19.575 10.339 1.00 48.47 92 SER A N 1
ATOM 701 C CA . SER A 1 92 ? -8.231 20.000 9.119 1.00 48.47 92 SER A CA 1
ATOM 702 C C . SER A 1 92 ? -8.921 19.607 7.801 1.00 48.47 92 SER A C 1
ATOM 704 O O . SER A 1 92 ? -8.482 20.062 6.741 1.00 48.47 92 SER A O 1
ATOM 706 N N . ALA A 1 93 ? -10.015 18.830 7.826 1.00 47.28 93 ALA A N 1
ATOM 707 C CA . ALA A 1 93 ? -10.701 18.382 6.608 1.00 47.28 93 ALA A CA 1
ATOM 708 C C . ALA A 1 93 ? -12.235 18.373 6.749 1.00 47.28 93 ALA A C 1
ATOM 710 O O . ALA A 1 93 ? -12.818 17.625 7.530 1.00 47.28 93 ALA A O 1
ATOM 711 N N . THR A 1 94 ? -12.911 19.189 5.937 1.00 49.25 94 THR A N 1
ATOM 712 C CA . THR A 1 94 ? -14.372 19.196 5.790 1.00 49.25 94 THR A CA 1
ATOM 713 C C . THR A 1 94 ? -14.879 17.827 5.308 1.00 49.25 94 THR A C 1
ATOM 715 O O . THR A 1 94 ? -14.291 17.201 4.428 1.00 49.25 94 THR A O 1
ATOM 718 N N . GLY A 1 95 ? -15.985 17.352 5.896 1.00 48.34 95 GLY A N 1
ATOM 719 C CA . GLY A 1 95 ? -16.465 15.956 5.890 1.00 48.34 95 GLY A CA 1
ATOM 720 C C . GLY A 1 95 ? -16.828 15.281 4.554 1.00 48.34 95 GLY A C 1
ATOM 721 O O . GLY A 1 95 ? -17.477 14.243 4.584 1.00 48.34 95 GLY A O 1
ATOM 722 N N . ARG A 1 96 ? -16.427 15.822 3.397 1.00 49.72 96 ARG A N 1
ATOM 723 C CA . ARG A 1 96 ? -16.577 15.189 2.069 1.00 49.72 96 ARG A CA 1
ATOM 724 C C . ARG A 1 96 ? -15.269 14.663 1.458 1.00 49.72 96 ARG A C 1
ATOM 726 O O . ARG A 1 96 ? -15.343 13.921 0.491 1.00 49.72 96 ARG A O 1
ATOM 733 N N . ASP A 1 97 ? -14.112 14.990 2.038 1.00 56.03 97 ASP A N 1
ATOM 734 C CA . ASP A 1 97 ? -12.777 14.576 1.557 1.00 56.03 97 ASP A CA 1
ATOM 735 C C . ASP A 1 97 ? -12.035 13.690 2.583 1.00 56.03 97 ASP A C 1
ATOM 737 O O . ASP A 1 97 ? -10.823 13.793 2.774 1.00 56.03 97 ASP A O 1
ATOM 741 N N . ARG A 1 98 ? -12.773 12.851 3.318 1.00 67.44 98 ARG A N 1
ATOM 742 C CA . ARG A 1 98 ? -12.192 11.965 4.343 1.00 67.44 98 ARG A CA 1
ATOM 743 C C . ARG A 1 98 ? -11.399 10.805 3.751 1.00 67.44 98 ARG A C 1
ATOM 745 O O . ARG A 1 98 ? -10.416 10.375 4.358 1.00 67.44 98 ARG A O 1
ATOM 752 N N . ASP A 1 99 ? -11.825 10.350 2.580 1.00 84.62 99 ASP A N 1
ATOM 753 C CA . ASP A 1 99 ? -11.253 9.212 1.886 1.00 84.62 99 ASP A CA 1
ATOM 754 C C . ASP A 1 99 ? -10.519 9.713 0.649 1.00 84.62 99 ASP A C 1
ATOM 756 O O . ASP A 1 99 ? -11.124 10.247 -0.280 1.00 84.62 99 ASP A O 1
ATOM 760 N N . VAL A 1 100 ? -9.198 9.590 0.681 1.00 91.00 100 VAL A N 1
ATOM 761 C CA . VAL A 1 100 ? -8.297 10.113 -0.339 1.00 91.00 100 VAL A CA 1
ATOM 762 C C . VAL A 1 100 ? -7.298 9.031 -0.691 1.00 91.00 100 VAL A C 1
ATOM 764 O O . VAL A 1 100 ? -6.659 8.469 0.199 1.00 91.00 100 VAL A O 1
ATOM 767 N N . ASP A 1 101 ? -7.132 8.767 -1.978 1.00 94.88 101 ASP A N 1
ATOM 768 C CA . ASP A 1 101 ? -5.992 7.989 -2.452 1.00 94.88 101 ASP A CA 1
ATOM 769 C C . ASP A 1 101 ? -4.913 8.947 -2.933 1.00 94.88 101 ASP A C 1
ATOM 771 O O . ASP A 1 101 ? -5.192 9.923 -3.627 1.00 94.88 101 ASP A O 1
ATOM 775 N N . ILE A 1 102 ? -3.677 8.697 -2.525 1.00 96.38 102 ILE A N 1
ATOM 776 C CA . ILE A 1 102 ? -2.519 9.483 -2.926 1.00 96.38 102 ILE A CA 1
ATOM 777 C C . ILE A 1 102 ? -1.630 8.581 -3.757 1.00 96.38 102 ILE A C 1
ATOM 779 O O . ILE A 1 102 ? -1.209 7.519 -3.304 1.00 96.38 102 ILE A O 1
ATOM 783 N N . LEU A 1 103 ? -1.350 9.015 -4.973 1.00 97.44 103 LEU A N 1
ATOM 784 C CA . LEU A 1 103 ? -0.529 8.301 -5.927 1.00 97.44 103 LEU A CA 1
ATOM 785 C C . LEU A 1 103 ? 0.710 9.127 -6.229 1.00 97.44 103 LEU A C 1
ATOM 787 O O . LEU A 1 103 ? 0.617 10.287 -6.631 1.00 97.44 103 LEU A O 1
ATOM 791 N N . ALA A 1 104 ? 1.871 8.516 -6.062 1.00 97.06 104 ALA A N 1
ATOM 792 C CA . ALA A 1 104 ? 3.134 9.110 -6.450 1.00 97.06 104 ALA A CA 1
ATOM 793 C C . ALA A 1 104 ? 3.890 8.169 -7.374 1.00 97.06 104 ALA A C 1
ATOM 795 O O . ALA A 1 104 ? 4.041 6.986 -7.072 1.00 97.06 104 ALA A O 1
ATOM 796 N N . VAL A 1 105 ? 4.394 8.705 -8.478 1.00 95.94 105 VAL A N 1
ATOM 797 C CA . VAL A 1 105 ? 5.192 7.953 -9.444 1.00 95.94 105 VAL A CA 1
ATOM 798 C C . VAL A 1 105 ? 6.636 8.441 -9.438 1.00 95.94 105 VAL A C 1
ATOM 800 O O . VAL A 1 105 ? 6.919 9.633 -9.302 1.00 95.94 105 VAL A O 1
ATOM 803 N N . LYS A 1 106 ? 7.566 7.498 -9.572 1.00 95.00 106 LYS A N 1
ATOM 804 C CA . LYS A 1 106 ? 8.976 7.770 -9.844 1.00 95.00 106 LYS A CA 1
ATOM 805 C C . LYS A 1 106 ? 9.504 6.821 -10.897 1.00 95.00 106 LYS A C 1
ATOM 807 O O . LYS A 1 106 ? 9.263 5.619 -10.811 1.00 95.00 106 LYS A O 1
ATOM 812 N N . VAL A 1 107 ? 10.245 7.371 -11.853 1.00 92.00 107 VAL A N 1
ATOM 813 C CA . VAL A 1 107 ? 10.923 6.621 -12.908 1.00 92.00 107 VAL A CA 1
ATOM 814 C C . VAL A 1 107 ? 12.426 6.831 -12.760 1.00 92.00 107 VAL A C 1
ATOM 816 O O . VAL A 1 107 ? 12.905 7.959 -12.665 1.00 92.00 107 VAL A O 1
ATOM 819 N N . GLN A 1 108 ? 13.184 5.740 -12.693 1.00 88.81 108 GLN A N 1
ATOM 820 C CA . GLN A 1 108 ? 14.640 5.768 -12.586 1.00 88.81 108 GLN A CA 1
ATOM 821 C C . GLN A 1 108 ? 15.220 4.469 -13.147 1.00 88.81 108 GLN A C 1
ATOM 823 O O . GLN A 1 108 ? 14.745 3.383 -12.827 1.00 88.81 108 GLN A O 1
ATOM 828 N N . GLY A 1 109 ? 16.263 4.576 -13.975 1.00 81.62 109 GLY A N 1
ATOM 829 C CA . GLY A 1 109 ? 16.979 3.407 -14.500 1.00 81.62 109 GLY A CA 1
ATOM 830 C C . GLY A 1 109 ? 16.108 2.459 -15.335 1.00 81.62 109 GLY A C 1
ATOM 831 O O . GLY A 1 109 ? 16.256 1.251 -15.211 1.00 81.62 109 GLY A O 1
ATOM 832 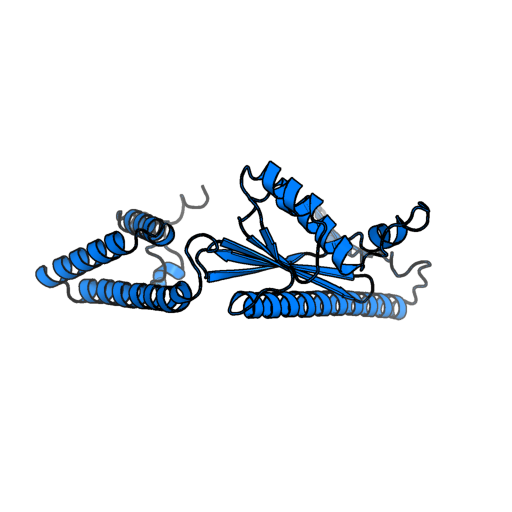N N . GLY A 1 110 ? 15.158 2.984 -16.120 1.00 83.75 110 GLY A N 1
ATOM 833 C CA . GLY A 1 110 ? 14.229 2.172 -16.929 1.00 83.75 110 GLY A CA 1
ATOM 834 C C . GLY A 1 110 ? 13.147 1.441 -16.120 1.00 83.75 110 GLY A C 1
ATOM 835 O O . GLY A 1 110 ? 12.328 0.712 -16.673 1.00 83.75 110 GLY A O 1
ATOM 836 N N . ARG A 1 111 ? 13.110 1.633 -14.798 1.00 87.50 111 ARG A N 1
ATOM 837 C CA . ARG A 1 111 ? 12.071 1.107 -13.910 1.00 87.50 111 ARG A CA 1
ATOM 838 C C . ARG A 1 111 ? 11.182 2.237 -13.420 1.00 87.50 111 ARG A C 1
ATOM 840 O O . ARG A 1 111 ? 11.639 3.361 -13.220 1.00 87.50 111 ARG A O 1
ATOM 847 N N . ALA A 1 112 ? 9.916 1.917 -13.183 1.00 93.25 112 ALA A N 1
ATOM 848 C CA . ALA A 1 112 ? 8.965 2.825 -12.567 1.00 93.25 112 ALA A CA 1
ATOM 849 C C . ALA A 1 112 ? 8.401 2.215 -11.286 1.00 93.25 112 ALA A C 1
ATOM 851 O O . ALA A 1 112 ? 8.158 1.010 -11.206 1.00 93.25 112 ALA A O 1
ATOM 852 N N . CYS A 1 113 ? 8.161 3.064 -10.295 1.00 95.69 113 CYS A N 1
ATOM 853 C CA . CYS A 1 113 ? 7.431 2.728 -9.088 1.00 95.69 113 CYS A CA 1
ATOM 854 C C . CYS A 1 113 ? 6.253 3.686 -8.944 1.00 95.69 113 CYS A C 1
ATOM 856 O O . CYS A 1 113 ? 6.449 4.900 -8.901 1.00 95.69 113 CYS A O 1
ATOM 858 N N . VAL A 1 114 ? 5.047 3.137 -8.816 1.00 97.12 114 VAL A N 1
ATOM 859 C CA . VAL A 1 114 ? 3.862 3.876 -8.378 1.00 97.12 114 VAL A CA 1
ATOM 860 C C . VAL A 1 114 ? 3.583 3.477 -6.939 1.00 97.12 114 VAL A C 1
ATOM 862 O O . VAL A 1 114 ? 3.251 2.326 -6.662 1.00 97.12 114 VAL A O 1
ATOM 865 N N . ASN A 1 115 ? 3.754 4.409 -6.010 1.00 97.38 115 ASN A N 1
ATOM 866 C CA . ASN A 1 115 ? 3.354 4.216 -4.627 1.00 97.38 115 ASN A CA 1
ATOM 867 C C . ASN A 1 115 ? 1.922 4.725 -4.445 1.00 97.38 115 ASN A C 1
ATOM 869 O O . ASN A 1 115 ? 1.608 5.850 -4.828 1.00 97.38 115 ASN A O 1
ATOM 873 N N . LEU A 1 116 ? 1.067 3.881 -3.877 1.00 96.69 116 LEU A N 1
ATOM 874 C CA . LEU A 1 116 ? -0.310 4.198 -3.522 1.00 96.69 116 LEU A CA 1
ATOM 875 C C . LEU A 1 116 ? -0.422 4.241 -2.001 1.00 96.69 116 LEU A C 1
ATOM 877 O O . LEU A 1 116 ? -0.278 3.212 -1.339 1.00 96.69 116 LEU A O 1
ATOM 881 N N . ALA A 1 117 ? -0.716 5.418 -1.466 1.00 94.62 117 ALA A N 1
ATOM 882 C CA . ALA A 1 117 ? -1.050 5.627 -0.068 1.00 94.62 117 ALA A CA 1
ATOM 883 C C . ALA A 1 117 ? -2.560 5.837 0.072 1.00 94.62 117 ALA A C 1
ATOM 885 O O . ALA A 1 117 ? -3.142 6.707 -0.578 1.00 94.62 117 ALA A O 1
ATOM 886 N N . MET A 1 118 ? -3.202 5.049 0.933 1.00 92.12 118 MET A N 1
ATOM 887 C CA . MET A 1 118 ? -4.640 5.168 1.187 1.00 92.12 118 MET A CA 1
ATOM 888 C C . MET A 1 118 ? -4.881 5.941 2.476 1.00 92.12 118 MET A C 1
ATOM 890 O O . MET A 1 118 ? -4.408 5.554 3.547 1.00 92.12 118 MET A O 1
ATOM 894 N N . VAL A 1 119 ? -5.667 7.008 2.391 1.00 89.12 119 VAL A N 1
ATOM 895 C CA . VAL A 1 119 ? -6.148 7.763 3.546 1.00 89.12 119 VAL A CA 1
ATOM 896 C C . VAL A 1 119 ? -7.647 7.555 3.666 1.00 89.12 119 VAL A C 1
ATOM 898 O O . VAL A 1 119 ? -8.378 7.760 2.701 1.00 89.12 119 VAL A O 1
ATOM 901 N N . ARG A 1 120 ? -8.119 7.133 4.837 1.00 85.19 120 ARG A N 1
ATOM 902 C CA . ARG A 1 120 ? -9.553 6.988 5.125 1.00 85.19 120 ARG A CA 1
ATOM 903 C C . ARG A 1 120 ? -9.875 7.647 6.451 1.00 85.19 120 ARG A C 1
ATOM 905 O O . ARG A 1 120 ? -9.117 7.496 7.410 1.00 85.19 120 ARG A O 1
ATOM 912 N N . GLY A 1 121 ? -10.957 8.415 6.510 1.00 75.69 121 GLY A N 1
ATOM 913 C CA . GLY A 1 121 ? -11.272 9.202 7.708 1.00 75.69 121 GLY A CA 1
ATOM 914 C C . GLY A 1 121 ? -10.154 10.166 8.135 1.00 75.69 121 GLY A C 1
ATOM 915 O O . GLY A 1 121 ? -10.015 10.420 9.325 1.00 75.69 121 GLY A O 1
ATOM 916 N N . GLY A 1 122 ? -9.314 10.643 7.205 1.00 74.19 122 GLY A N 1
ATOM 917 C CA . GLY A 1 122 ? -8.137 11.472 7.518 1.00 74.19 122 GLY A CA 1
ATOM 918 C C . GLY A 1 122 ? -6.913 10.712 8.050 1.00 74.19 122 GLY A C 1
ATOM 919 O O . GLY A 1 122 ? -5.876 11.325 8.290 1.00 74.19 122 GLY A O 1
ATOM 920 N N . ARG A 1 123 ? -6.986 9.382 8.179 1.00 74.62 123 ARG A N 1
ATOM 921 C CA . ARG A 1 123 ? -5.888 8.544 8.676 1.00 74.62 123 ARG A CA 1
ATOM 922 C C . ARG A 1 123 ? -5.182 7.822 7.547 1.00 74.62 123 ARG A C 1
ATOM 924 O O . ARG A 1 123 ? -5.818 7.188 6.711 1.00 74.62 123 ARG A O 1
ATOM 931 N N . HIS A 1 124 ? -3.859 7.854 7.581 1.00 83.19 124 HIS A N 1
ATOM 932 C CA . HIS A 1 124 ? -3.008 7.118 6.659 1.00 83.19 124 HIS A CA 1
ATOM 933 C C . HIS A 1 124 ? -3.002 5.617 6.994 1.00 83.19 124 HIS A C 1
ATOM 935 O O . HIS A 1 124 ? -2.467 5.211 8.027 1.00 83.19 124 HIS A O 1
ATOM 941 N N . LEU A 1 125 ? -3.611 4.792 6.139 1.00 83.38 125 LEU A N 1
ATOM 942 C CA . LEU A 1 125 ? -3.764 3.347 6.354 1.00 83.38 125 LEU A CA 1
ATOM 943 C C . LEU A 1 125 ? -2.539 2.531 5.925 1.00 83.38 125 LEU A C 1
ATOM 945 O O . LEU A 1 125 ? -2.402 1.378 6.335 1.00 83.38 125 LEU A O 1
ATOM 949 N N . GLY A 1 126 ? -1.647 3.125 5.133 1.00 84.69 126 GLY A N 1
ATOM 950 C CA . GLY A 1 126 ? -0.414 2.500 4.671 1.00 84.69 126 GLY A CA 1
ATOM 951 C C . GLY A 1 126 ? -0.169 2.681 3.178 1.00 84.69 126 GLY A C 1
ATOM 952 O O . GLY A 1 126 ? -1.053 3.111 2.432 1.00 84.69 126 GLY A O 1
ATOM 953 N N . ASP A 1 127 ? 1.043 2.291 2.789 1.00 92.12 127 ASP A N 1
ATOM 954 C CA . ASP A 1 127 ? 1.596 2.457 1.447 1.00 92.12 127 ASP A CA 1
ATOM 955 C C . ASP A 1 127 ? 1.730 1.112 0.752 1.00 92.12 127 ASP A C 1
ATOM 957 O O . ASP A 1 127 ? 2.124 0.108 1.359 1.00 92.12 127 ASP A O 1
ATOM 961 N N . ARG A 1 128 ? 1.469 1.105 -0.552 1.00 94.19 128 ARG A N 1
ATOM 962 C CA . ARG A 1 128 ? 1.754 -0.027 -1.421 1.00 94.19 128 ARG A CA 1
ATOM 963 C C . ARG A 1 128 ? 2.491 0.438 -2.668 1.00 94.19 128 ARG A C 1
ATOM 965 O O . ARG A 1 128 ? 1.934 1.154 -3.494 1.00 94.19 128 ARG A O 1
ATOM 972 N N . ALA A 1 129 ? 3.715 -0.057 -2.824 1.00 95.38 129 ALA A N 1
ATOM 973 C CA . ALA A 1 129 ? 4.507 0.128 -4.029 1.00 95.38 129 ALA A CA 1
ATOM 974 C C . ALA A 1 129 ? 4.099 -0.879 -5.114 1.00 95.38 129 ALA A C 1
ATOM 976 O O . ALA A 1 129 ? 3.985 -2.083 -4.862 1.00 95.38 129 ALA A O 1
ATOM 977 N N . PHE A 1 130 ? 3.907 -0.377 -6.328 1.00 94.69 130 PHE A N 1
ATOM 978 C CA . PHE A 1 130 ? 3.668 -1.146 -7.540 1.00 94.69 130 PHE A CA 1
ATOM 979 C C . PHE A 1 130 ? 4.775 -0.856 -8.548 1.00 94.69 130 PHE A C 1
ATOM 981 O O . PHE A 1 130 ? 5.197 0.288 -8.693 1.00 94.69 130 PHE A O 1
ATOM 988 N N . PHE A 1 131 ? 5.201 -1.885 -9.277 1.00 92.44 131 PHE A N 1
ATOM 989 C CA . PHE A 1 131 ? 6.270 -1.790 -10.271 1.00 92.44 131 PHE A CA 1
ATOM 990 C C . PHE A 1 131 ? 5.734 -2.195 -11.652 1.00 92.44 131 PHE A C 1
ATOM 992 O O . PHE A 1 131 ? 5.723 -3.387 -11.980 1.00 92.44 131 PHE A O 1
ATOM 999 N N . PRO A 1 132 ? 5.216 -1.241 -12.447 1.00 86.12 132 PRO A N 1
ATOM 1000 C CA . PRO A 1 132 ? 4.765 -1.502 -13.811 1.00 86.12 132 PRO A CA 1
ATOM 1001 C C . PRO A 1 132 ? 5.918 -2.023 -14.677 1.00 86.12 132 PRO A C 1
ATOM 1003 O O . PRO A 1 132 ? 6.996 -1.437 -14.709 1.00 86.12 132 PRO A O 1
ATOM 1006 N N . ARG A 1 133 ? 5.695 -3.139 -15.381 1.00 69.50 133 ARG A N 1
ATOM 1007 C CA . ARG A 1 133 ? 6.733 -3.827 -16.171 1.00 69.50 133 ARG A CA 1
ATOM 1008 C C . ARG A 1 133 ? 6.937 -3.257 -17.580 1.00 69.50 133 ARG A C 1
ATOM 1010 O O . ARG A 1 133 ? 7.844 -3.709 -18.263 1.00 69.50 133 ARG A O 1
ATOM 1017 N N . HIS A 1 134 ? 6.087 -2.341 -18.045 1.00 62.84 134 HIS A N 1
ATOM 1018 C CA . HIS A 1 134 ? 6.048 -1.885 -19.447 1.00 62.84 134 HIS A CA 1
ATOM 1019 C C . HIS A 1 134 ? 6.315 -0.377 -19.562 1.00 62.84 134 HIS A C 1
ATOM 1021 O O . HIS A 1 134 ? 5.569 0.353 -20.207 1.00 62.84 134 HIS A O 1
ATOM 1027 N N . VAL A 1 135 ? 7.365 0.107 -18.892 1.00 58.00 135 VAL A N 1
ATOM 1028 C CA . VAL A 1 135 ? 7.787 1.518 -18.997 1.00 58.00 135 VAL A CA 1
ATOM 1029 C C . VAL A 1 135 ? 8.330 1.820 -20.404 1.00 58.00 135 VAL A C 1
ATOM 1031 O O . VAL A 1 135 ? 8.156 2.926 -20.910 1.00 58.00 135 VAL A O 1
ATOM 1034 N N . ASP A 1 136 ? 8.905 0.814 -21.069 1.00 49.03 136 ASP A N 1
ATOM 1035 C CA . ASP A 1 136 ? 9.470 0.942 -22.416 1.00 49.03 136 ASP A CA 1
ATOM 1036 C C . ASP A 1 136 ? 8.392 1.023 -23.515 1.00 49.03 136 ASP A C 1
ATOM 1038 O O . ASP A 1 136 ? 8.547 1.792 -24.460 1.00 49.03 136 ASP A O 1
ATOM 1042 N N . ASP A 1 137 ? 7.248 0.341 -23.369 1.00 50.16 137 ASP A N 1
ATOM 1043 C CA . ASP A 1 137 ? 6.150 0.438 -24.350 1.00 50.16 137 ASP A CA 1
ATOM 1044 C C . ASP A 1 137 ? 5.466 1.813 -24.310 1.00 50.16 137 ASP A C 1
ATOM 1046 O O . ASP A 1 137 ? 5.075 2.348 -25.345 1.00 50.16 137 ASP A O 1
ATOM 1050 N N . ALA A 1 138 ? 5.362 2.430 -23.128 1.00 45.59 138 ALA A N 1
ATOM 1051 C CA . ALA A 1 138 ? 4.761 3.757 -22.981 1.00 45.59 138 ALA A CA 1
ATOM 1052 C C . ALA A 1 138 ? 5.586 4.855 -23.682 1.00 45.59 138 ALA A C 1
ATOM 1054 O O . ALA A 1 138 ? 5.020 5.788 -24.252 1.00 45.59 138 ALA A O 1
ATOM 1055 N N . THR A 1 139 ? 6.916 4.708 -23.710 1.00 44.47 139 THR A N 1
ATOM 1056 C CA . THR A 1 139 ? 7.803 5.635 -24.430 1.00 44.47 139 THR A CA 1
ATOM 1057 C C . THR A 1 139 ? 7.895 5.325 -25.930 1.00 44.47 139 THR A C 1
ATOM 1059 O O . THR A 1 139 ? 8.073 6.250 -26.723 1.00 44.47 139 THR A O 1
ATOM 1062 N N . ALA A 1 140 ? 7.712 4.065 -26.344 1.00 42.84 140 ALA A N 1
ATOM 1063 C CA . ALA A 1 140 ? 7.809 3.635 -27.742 1.00 42.84 140 ALA A CA 1
ATOM 1064 C C . ALA A 1 140 ? 6.550 3.908 -28.592 1.00 42.84 140 ALA A C 1
ATOM 1066 O O . ALA A 1 140 ? 6.673 4.165 -29.788 1.00 42.84 140 ALA A O 1
ATOM 1067 N N . ILE A 1 141 ? 5.344 3.918 -28.007 1.00 44.00 141 ILE A N 1
ATOM 1068 C CA . ILE A 1 141 ? 4.083 4.108 -28.764 1.00 44.00 141 ILE A CA 1
ATOM 1069 C C . ILE A 1 141 ? 3.975 5.507 -29.417 1.00 44.00 141 ILE A C 1
ATOM 1071 O O . ILE A 1 141 ? 3.182 5.702 -30.337 1.00 44.00 141 ILE A O 1
ATOM 1075 N N . HIS A 1 142 ? 4.818 6.471 -29.032 1.00 43.72 142 HIS A N 1
ATOM 1076 C CA . HIS A 1 142 ? 4.840 7.806 -29.638 1.00 43.72 142 HIS A CA 1
ATOM 1077 C C . HIS A 1 142 ? 5.795 7.975 -30.835 1.00 43.72 142 HIS A C 1
ATOM 1079 O O . HIS A 1 142 ? 5.831 9.073 -31.390 1.00 43.72 142 HIS A O 1
ATOM 1085 N N . SER A 1 143 ? 6.547 6.955 -31.286 1.00 41.34 143 SER A N 1
ATOM 1086 C CA . SER A 1 143 ? 7.402 7.143 -32.478 1.00 41.34 143 SER A CA 1
ATOM 1087 C C . SER A 1 143 ? 6.643 7.118 -33.808 1.00 41.34 143 SER A C 1
ATOM 1089 O O . SER A 1 143 ? 7.144 7.676 -34.781 1.00 41.34 143 SER A O 1
ATOM 1091 N N . ASP A 1 144 ? 5.440 6.530 -33.856 1.00 41.56 144 ASP A N 1
ATOM 1092 C CA . ASP A 1 144 ? 4.783 6.190 -35.131 1.00 41.56 144 ASP A CA 1
ATOM 1093 C C . ASP A 1 144 ? 3.464 6.936 -35.409 1.00 41.56 144 ASP A C 1
ATOM 1095 O O . ASP A 1 144 ? 2.862 6.741 -36.466 1.00 41.56 144 ASP A O 1
ATOM 1099 N N . VAL A 1 145 ? 3.020 7.843 -34.528 1.00 40.16 145 VAL A N 1
ATOM 1100 C CA . VAL A 1 145 ? 1.837 8.688 -34.784 1.00 40.16 145 VAL A CA 1
ATOM 1101 C C . VAL A 1 145 ? 2.217 10.164 -34.702 1.00 40.16 145 VAL A C 1
ATOM 1103 O O . VAL A 1 145 ? 2.242 10.783 -33.641 1.00 40.16 145 VAL A O 1
ATOM 1106 N N . ILE A 1 146 ? 2.537 10.721 -35.869 1.00 46.25 146 ILE A N 1
ATOM 1107 C CA . ILE A 1 146 ? 2.659 12.159 -36.110 1.00 46.25 146 ILE A CA 1
ATOM 1108 C C . ILE A 1 146 ? 1.250 12.752 -36.043 1.00 46.25 146 ILE A C 1
ATOM 1110 O O . ILE A 1 146 ? 0.512 12.633 -37.010 1.00 46.25 146 ILE A O 1
ATOM 1114 N N . GLU A 1 147 ? 0.890 13.382 -34.926 1.00 40.88 147 GLU A N 1
ATOM 1115 C CA . GLU A 1 147 ? -0.143 14.428 -34.838 1.00 40.88 147 GLU A CA 1
ATOM 1116 C C . GLU A 1 147 ? -0.046 15.092 -33.452 1.00 40.88 147 GLU A C 1
ATOM 1118 O O . GLU A 1 147 ? -0.403 14.478 -32.458 1.00 40.88 147 GLU A O 1
ATOM 1123 N N . GLU A 1 148 ? 0.524 16.305 -33.396 1.00 43.66 148 GLU A N 1
ATOM 1124 C CA . GLU A 1 148 ? 0.400 17.377 -32.373 1.00 43.66 148 GLU A CA 1
ATOM 1125 C C . GLU A 1 148 ? 0.070 17.025 -30.895 1.00 43.66 148 GLU A C 1
ATOM 1127 O O . GLU A 1 148 ? -0.555 17.820 -30.194 1.00 43.66 148 GLU A O 1
ATOM 1132 N N . GLN A 1 149 ? 0.497 15.879 -30.366 1.00 49.62 149 GLN A N 1
ATOM 1133 C CA . GLN A 1 149 ? 0.300 15.528 -28.958 1.00 49.62 149 GLN A CA 1
ATOM 1134 C C . GLN A 1 149 ? 1.463 16.049 -28.111 1.00 49.62 149 GLN A C 1
ATOM 1136 O O . GLN A 1 149 ? 2.634 15.848 -28.438 1.00 49.62 149 GLN A O 1
ATOM 1141 N N . GLU A 1 150 ? 1.130 16.745 -27.018 1.00 57.06 150 GLU A N 1
ATOM 1142 C CA . GLU A 1 150 ? 2.080 17.151 -25.980 1.00 57.06 150 GLU A CA 1
ATOM 1143 C C . GLU A 1 150 ? 2.981 15.966 -25.610 1.00 57.06 150 GLU A C 1
ATOM 1145 O O . GLU A 1 150 ? 2.488 14.885 -25.296 1.00 57.06 150 GLU A O 1
ATOM 1150 N N . VAL A 1 151 ? 4.303 16.162 -25.627 1.00 61.81 151 VAL A N 1
ATOM 1151 C CA . VAL A 1 151 ? 5.256 15.161 -25.132 1.00 61.81 151 VAL A CA 1
ATOM 1152 C C . VAL A 1 151 ? 4.990 14.968 -23.636 1.00 61.81 151 VAL A C 1
ATOM 1154 O O . VAL A 1 151 ? 5.391 15.791 -22.812 1.00 61.81 151 VAL A O 1
ATOM 1157 N N . LEU A 1 152 ? 4.251 13.915 -23.289 1.00 69.06 152 LEU A N 1
ATOM 1158 C CA . LEU A 1 152 ? 3.924 13.570 -21.908 1.00 69.06 152 LEU A CA 1
ATOM 1159 C C . LEU A 1 152 ? 5.194 13.097 -21.189 1.00 69.06 152 LEU A C 1
ATOM 1161 O O . LEU A 1 152 ? 6.028 12.407 -21.776 1.00 69.06 152 LEU A O 1
ATOM 1165 N N . SER A 1 153 ? 5.350 13.447 -19.908 1.00 85.06 153 SER A N 1
ATOM 1166 C CA . SER A 1 153 ? 6.439 12.878 -19.110 1.00 85.06 153 SER A CA 1
ATOM 1167 C C . SER A 1 153 ? 6.226 11.367 -18.920 1.00 85.06 153 SER A C 1
ATOM 1169 O O . SER A 1 153 ? 5.076 10.926 -18.793 1.00 85.06 153 SER A O 1
ATOM 1171 N N . PRO A 1 154 ? 7.303 10.560 -18.855 1.00 85.88 154 PRO A N 1
ATOM 1172 C CA . PRO A 1 154 ? 7.202 9.128 -18.567 1.00 85.88 154 PRO A CA 1
ATOM 1173 C C . PRO A 1 154 ? 6.425 8.844 -17.275 1.00 85.88 154 PRO A C 1
ATOM 1175 O O . PRO A 1 154 ? 5.620 7.918 -17.208 1.00 85.88 154 PRO A O 1
ATOM 1178 N N . GLU A 1 155 ? 6.613 9.683 -16.256 1.00 89.62 155 GLU A N 1
ATOM 1179 C CA . GLU A 1 155 ? 5.874 9.650 -14.997 1.00 89.62 155 GLU A CA 1
ATOM 1180 C C . GLU A 1 155 ? 4.364 9.764 -15.225 1.00 89.62 155 GLU A C 1
ATOM 1182 O O . GLU A 1 155 ? 3.598 8.937 -14.727 1.00 89.62 155 GLU A O 1
ATOM 1187 N N . ARG A 1 156 ? 3.933 10.755 -16.015 1.00 90.94 156 ARG A N 1
ATOM 1188 C CA . ARG A 1 156 ? 2.516 10.987 -16.303 1.00 90.94 156 ARG A CA 1
ATOM 1189 C C . ARG A 1 156 ? 1.889 9.796 -17.022 1.00 90.94 156 ARG A C 1
ATOM 1191 O O . ARG A 1 156 ? 0.831 9.338 -16.601 1.00 90.94 156 ARG A O 1
ATOM 1198 N N . GLN A 1 157 ? 2.551 9.262 -18.047 1.00 89.56 157 GLN A N 1
ATOM 1199 C CA . GLN A 1 157 ? 2.052 8.103 -18.798 1.00 89.56 157 GLN A CA 1
ATOM 1200 C C . GLN A 1 157 ? 1.892 6.867 -17.903 1.00 89.56 157 GLN A C 1
ATOM 1202 O O . GLN A 1 157 ? 0.850 6.208 -17.918 1.00 89.56 157 GLN A O 1
ATOM 1207 N N . VAL A 1 158 ? 2.906 6.568 -17.084 1.00 91.50 158 VAL A N 1
ATOM 1208 C CA . VAL A 1 158 ? 2.867 5.437 -16.147 1.00 91.50 158 VAL A CA 1
ATOM 1209 C C . VAL A 1 158 ? 1.745 5.614 -15.126 1.00 91.50 158 VAL A C 1
ATOM 1211 O O . VAL A 1 158 ? 1.035 4.655 -14.814 1.00 91.50 158 VAL A O 1
ATOM 1214 N N . LEU A 1 159 ? 1.570 6.830 -14.609 1.00 92.81 159 LEU A N 1
ATOM 1215 C CA . LEU A 1 159 ? 0.537 7.138 -13.631 1.00 92.81 159 LEU A CA 1
ATOM 1216 C C . LEU A 1 159 ? -0.874 6.995 -14.218 1.00 92.81 159 LEU A C 1
ATOM 1218 O O . LEU A 1 159 ? -1.723 6.359 -13.595 1.00 92.81 159 LEU A O 1
ATOM 1222 N N . GLU A 1 160 ? -1.116 7.531 -15.416 1.00 92.62 160 GLU A N 1
ATOM 1223 C CA . GLU A 1 160 ? -2.401 7.420 -16.117 1.00 92.62 160 GLU A CA 1
ATOM 1224 C C . GLU A 1 160 ? -2.754 5.955 -16.412 1.00 92.62 160 GLU A C 1
ATOM 1226 O O . GLU A 1 160 ? -3.860 5.507 -16.094 1.00 92.62 160 GLU A O 1
ATOM 1231 N N . ALA A 1 161 ? -1.796 5.177 -16.929 1.00 91.44 161 ALA A N 1
ATOM 1232 C CA . ALA A 1 161 ? -1.980 3.750 -17.185 1.00 91.44 161 ALA A CA 1
ATOM 1233 C C . ALA A 1 161 ? -2.260 2.963 -15.894 1.00 91.44 161 ALA A C 1
ATOM 1235 O O . ALA A 1 161 ? -3.160 2.118 -15.858 1.00 91.44 161 ALA A O 1
ATOM 1236 N N . PHE A 1 162 ? -1.527 3.260 -14.815 1.00 93.19 162 PHE A N 1
ATOM 1237 C CA . PHE A 1 162 ? -1.751 2.639 -13.513 1.00 93.19 162 PHE A CA 1
ATOM 1238 C C . PHE A 1 162 ? -3.148 2.952 -12.976 1.00 93.19 162 PHE A C 1
ATOM 1240 O O . PHE A 1 162 ? -3.851 2.039 -12.552 1.00 93.19 162 PHE A O 1
ATOM 1247 N N . MET A 1 163 ? -3.569 4.219 -13.010 1.00 93.62 163 MET A N 1
ATOM 1248 C CA . MET A 1 163 ? -4.895 4.637 -12.553 1.00 93.62 163 MET A CA 1
ATOM 1249 C C . MET A 1 163 ? -5.998 3.928 -13.338 1.00 93.62 163 MET A C 1
ATOM 1251 O O . MET A 1 163 ? -6.912 3.369 -12.729 1.00 93.62 163 MET A O 1
ATOM 1255 N N . ALA A 1 164 ? -5.886 3.899 -14.668 1.00 91.81 164 ALA A N 1
ATOM 1256 C CA . ALA A 1 164 ? -6.848 3.225 -15.527 1.00 91.81 164 ALA A CA 1
ATOM 1257 C C . ALA A 1 164 ? -6.979 1.738 -15.176 1.00 91.81 164 ALA A C 1
ATOM 1259 O O . ALA A 1 164 ? -8.092 1.244 -15.086 1.00 91.81 164 ALA A O 1
ATOM 1260 N N . GLN A 1 165 ? -5.875 1.027 -14.925 1.00 90.56 165 GLN A N 1
ATOM 1261 C CA . GLN A 1 165 ? -5.909 -0.404 -14.601 1.00 90.56 165 GLN A CA 1
ATOM 1262 C C . GLN A 1 165 ? -6.342 -0.687 -13.158 1.00 90.56 165 GLN A C 1
ATOM 1264 O O . GLN A 1 165 ? -7.142 -1.590 -12.913 1.00 90.56 165 GLN A O 1
ATOM 1269 N N . HIS A 1 166 ? -5.810 0.065 -12.193 1.00 92.00 166 HIS A N 1
ATOM 1270 C CA . HIS A 1 166 ? -6.044 -0.157 -10.768 1.00 92.00 166 HIS A CA 1
ATOM 1271 C C . HIS A 1 166 ? -7.525 0.002 -10.414 1.00 92.00 166 HIS A C 1
ATOM 1273 O O . HIS A 1 166 ? -8.114 -0.855 -9.748 1.00 92.00 166 HIS A O 1
ATOM 1279 N N . TYR A 1 167 ? -8.145 1.069 -10.915 1.00 92.25 167 TYR A N 1
ATOM 1280 C CA . TYR A 1 167 ? -9.526 1.396 -10.596 1.00 92.25 167 TYR A CA 1
ATOM 1281 C C . TYR A 1 167 ? -10.561 0.604 -11.402 1.00 92.25 167 TYR A C 1
ATOM 1283 O O . TYR A 1 167 ? -11.744 0.749 -11.131 1.00 92.25 167 TYR A O 1
ATOM 1291 N N . LEU A 1 168 ? -10.175 -0.298 -12.317 1.00 87.31 168 LEU A N 1
ATOM 1292 C CA . LEU A 1 168 ? -11.133 -1.237 -12.931 1.00 87.31 168 LEU A CA 1
ATOM 1293 C C . LEU A 1 168 ? -11.763 -2.182 -11.901 1.00 87.31 168 LEU A C 1
ATOM 1295 O O . LEU A 1 168 ? -12.924 -2.558 -12.038 1.00 87.31 168 LEU A O 1
ATOM 1299 N N . ALA A 1 169 ? -10.993 -2.580 -10.884 1.00 82.12 169 ALA A N 1
ATOM 1300 C CA . ALA A 1 169 ? -11.420 -3.541 -9.866 1.00 82.12 169 ALA A CA 1
ATOM 1301 C C . ALA A 1 169 ? -11.490 -2.947 -8.449 1.00 82.12 169 ALA A C 1
ATOM 1303 O O . ALA A 1 169 ? -12.133 -3.532 -7.577 1.00 82.12 169 ALA A O 1
ATOM 1304 N N . ALA A 1 170 ? -10.825 -1.815 -8.203 1.00 85.88 170 ALA A N 1
ATOM 1305 C CA . ALA A 1 170 ? -10.825 -1.138 -6.911 1.00 85.88 170 ALA A CA 1
ATOM 1306 C C . ALA A 1 170 ? -11.898 -0.033 -6.846 1.00 85.88 170 ALA A C 1
ATOM 1308 O O . ALA A 1 170 ? -12.148 0.637 -7.849 1.00 85.88 170 ALA A O 1
ATOM 1309 N N . PRO A 1 171 ? -12.521 0.202 -5.675 1.00 86.56 171 PRO A N 1
ATOM 1310 C CA . PRO A 1 171 ? -13.426 1.332 -5.497 1.00 86.56 171 PRO A CA 1
ATOM 1311 C C . PRO A 1 171 ? -12.663 2.657 -5.625 1.00 86.56 171 PRO A C 1
ATOM 1313 O O . PRO A 1 171 ? -11.593 2.818 -5.040 1.00 86.56 171 PRO A O 1
ATOM 1316 N N . VAL A 1 172 ? -13.233 3.612 -6.360 1.00 89.94 172 VAL A N 1
ATOM 1317 C CA . VAL A 1 172 ? -12.625 4.932 -6.578 1.00 89.94 172 VAL A CA 1
ATOM 1318 C C . VAL A 1 172 ? -13.056 5.896 -5.465 1.00 89.94 172 VAL A C 1
ATOM 1320 O O . VAL A 1 172 ? -14.262 6.042 -5.243 1.00 89.94 172 VAL A O 1
ATOM 1323 N N . PRO A 1 173 ? -12.127 6.570 -4.762 1.00 89.44 173 PRO A N 1
ATOM 1324 C CA . PRO A 1 173 ? -12.483 7.603 -3.792 1.00 89.44 173 PRO A CA 1
ATOM 1325 C C . PRO A 1 173 ? -12.967 8.884 -4.487 1.00 89.44 173 PRO A C 1
ATOM 1327 O O . PRO A 1 173 ? -12.694 9.128 -5.662 1.00 89.44 173 PRO A O 1
ATOM 1330 N N . SER A 1 174 ? -13.637 9.762 -3.738 1.00 87.31 174 SER A N 1
ATOM 1331 C CA . SER A 1 174 ? -14.081 11.069 -4.249 1.00 87.31 174 SER A CA 1
ATOM 1332 C C . SER A 1 174 ? -12.923 12.014 -4.582 1.00 87.31 174 SER A C 1
ATOM 1334 O O . SER A 1 174 ? -13.097 12.930 -5.387 1.00 87.31 174 SER A O 1
ATOM 1336 N N . LEU A 1 175 ? -11.748 11.796 -3.985 1.00 91.62 175 LEU A N 1
ATOM 1337 C CA . LEU A 1 175 ? -10.542 12.573 -4.229 1.00 91.62 175 LEU A CA 1
ATOM 1338 C C . LEU A 1 175 ? -9.327 11.663 -4.418 1.00 91.62 175 LEU A C 1
ATOM 1340 O O . LEU A 1 175 ? -9.024 10.817 -3.579 1.00 91.62 175 LEU A O 1
ATOM 1344 N N . IL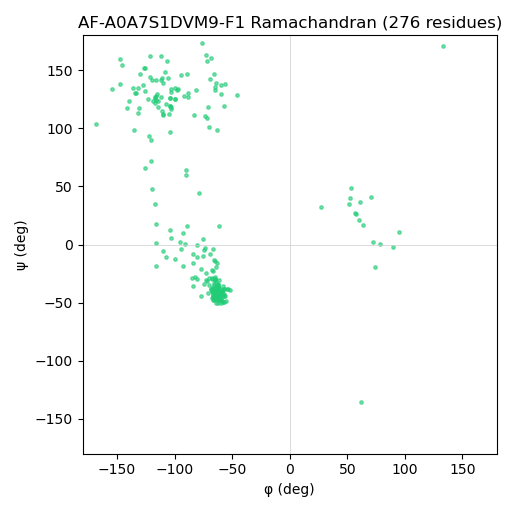E A 1 176 ? -8.582 11.924 -5.486 1.00 94.75 176 ILE A N 1
ATOM 1345 C CA . ILE A 1 176 ? -7.283 11.323 -5.760 1.00 94.75 176 ILE A CA 1
ATOM 1346 C C . ILE A 1 176 ? -6.248 12.446 -5.812 1.00 94.75 176 ILE A C 1
ATOM 1348 O O . ILE A 1 176 ? -6.373 13.400 -6.580 1.00 94.75 176 ILE A O 1
ATOM 1352 N N . VAL A 1 177 ? -5.215 12.356 -4.988 1.00 95.75 177 VAL A N 1
ATOM 1353 C CA . VAL A 1 177 ? -4.069 13.265 -5.015 1.00 95.75 177 VAL A CA 1
ATOM 1354 C C . VAL A 1 177 ? -2.952 12.594 -5.801 1.00 95.75 177 VAL A C 1
ATOM 1356 O O . VAL A 1 177 ? -2.655 11.429 -5.574 1.00 95.75 177 VAL A O 1
ATOM 1359 N N . VAL A 1 178 ? -2.329 13.315 -6.722 1.00 97.12 178 VAL A N 1
ATOM 1360 C CA . VAL A 1 178 ? -1.318 12.762 -7.632 1.00 97.12 178 VAL A CA 1
ATOM 1361 C C . VAL A 1 178 ? -0.016 13.558 -7.560 1.00 97.12 178 VAL A C 1
ATOM 1363 O O . VAL A 1 178 ? -0.042 14.744 -7.239 1.00 97.12 178 VAL A O 1
ATOM 1366 N N . SER A 1 179 ? 1.131 12.930 -7.831 1.00 95.00 179 SER A N 1
ATOM 1367 C CA . SER A 1 179 ? 2.418 13.641 -7.943 1.00 95.00 179 SER A CA 1
ATOM 1368 C C . SER A 1 179 ? 2.528 14.465 -9.223 1.00 95.00 179 SER A C 1
ATOM 1370 O O . SER A 1 179 ? 3.166 15.516 -9.218 1.00 95.00 179 SER A O 1
ATOM 1372 N N . ASP A 1 180 ? 1.869 14.009 -10.287 1.00 92.81 180 ASP A N 1
ATOM 1373 C CA . ASP A 1 180 ? 1.952 14.559 -11.634 1.00 92.81 180 ASP A CA 1
ATOM 1374 C C . ASP A 1 180 ? 0.545 14.801 -12.180 1.00 92.81 180 ASP A C 1
ATOM 1376 O O . ASP A 1 180 ? -0.404 14.087 -11.852 1.00 92.81 180 ASP A O 1
ATOM 1380 N N . THR A 1 181 ? 0.383 15.842 -12.994 1.00 91.06 181 THR A N 1
ATOM 1381 C CA . THR A 1 181 ? -0.908 16.154 -13.620 1.00 91.06 181 THR A CA 1
ATOM 1382 C C . THR A 1 181 ? -1.314 15.042 -14.573 1.00 91.06 181 THR A C 1
ATOM 1384 O O . THR A 1 181 ? -0.507 14.646 -15.405 1.00 91.06 181 THR A O 1
ATOM 1387 N N . VAL A 1 182 ? -2.565 14.596 -14.488 1.00 89.31 182 VAL A N 1
ATOM 1388 C CA . VAL A 1 182 ? -3.142 13.583 -15.380 1.00 89.31 182 VAL A CA 1
ATOM 1389 C C . VAL A 1 182 ? -4.208 14.194 -16.283 1.00 89.31 182 VAL A C 1
ATOM 1391 O O . VAL A 1 182 ? -4.728 15.276 -15.996 1.00 89.31 182 VAL A O 1
ATOM 1394 N N . ASP A 1 183 ? -4.544 13.489 -17.358 1.00 86.94 183 ASP A N 1
ATOM 1395 C CA . ASP A 1 183 ? -5.617 13.863 -18.270 1.00 86.94 183 ASP A CA 1
ATOM 1396 C C . ASP A 1 183 ? -6.976 14.039 -17.560 1.00 86.94 183 ASP A C 1
ATOM 1398 O O . ASP A 1 183 ? -7.394 13.253 -16.702 1.00 86.94 183 ASP A O 1
ATOM 1402 N N . ALA A 1 184 ? -7.696 15.090 -17.952 1.00 84.81 184 ALA A N 1
ATOM 1403 C CA . ALA A 1 184 ? -9.013 15.398 -17.408 1.00 84.81 184 ALA A CA 1
ATOM 1404 C C . ALA A 1 184 ? -10.078 14.384 -17.864 1.00 84.81 184 ALA A C 1
ATOM 1406 O O . ALA A 1 184 ? -11.036 14.130 -17.126 1.00 84.81 184 ALA A O 1
ATOM 1407 N N . GLY A 1 185 ? -9.909 13.785 -19.048 1.00 89.19 185 GLY A N 1
ATOM 1408 C CA . GLY A 1 185 ? -10.768 12.718 -19.557 1.00 89.19 185 GLY A CA 1
ATOM 1409 C C . GLY A 1 185 ? -10.700 11.461 -18.691 1.00 89.19 185 GLY A C 1
ATOM 1410 O O . GLY A 1 185 ? -11.744 10.886 -18.374 1.00 89.19 185 GLY A O 1
ATOM 1411 N N . LEU A 1 186 ? -9.509 11.093 -18.209 1.00 89.06 186 LEU A N 1
ATOM 1412 C CA . LEU A 1 186 ? -9.333 9.982 -17.267 1.00 89.06 186 LEU A CA 1
ATOM 1413 C C . LEU A 1 186 ? -10.099 10.212 -15.955 1.00 89.06 186 LEU A C 1
ATOM 1415 O O . LEU A 1 186 ? -10.833 9.333 -15.503 1.00 89.06 186 LEU A O 1
ATOM 1419 N N . ALA A 1 187 ? -9.991 11.405 -15.363 1.00 87.44 187 ALA A N 1
ATOM 1420 C CA . ALA A 1 187 ? -10.728 11.743 -14.143 1.00 87.44 187 ALA A CA 1
ATOM 1421 C C . ALA A 1 187 ? -12.255 11.652 -14.343 1.00 87.44 187 ALA A C 1
ATOM 1423 O O . ALA A 1 187 ? -12.972 11.129 -13.486 1.00 87.44 187 ALA A O 1
ATOM 1424 N N . ALA A 1 188 ? -12.754 12.119 -15.492 1.00 89.00 188 ALA A N 1
ATOM 1425 C CA . ALA A 1 188 ? -14.169 12.023 -15.843 1.00 89.00 188 ALA A CA 1
ATOM 1426 C C . ALA A 1 188 ? -14.622 10.566 -16.051 1.00 89.00 188 ALA A C 1
ATOM 1428 O O . ALA A 1 188 ? -15.692 10.183 -15.574 1.00 89.00 188 ALA A O 1
ATOM 1429 N N . ALA A 1 189 ? -13.806 9.741 -16.712 1.00 90.31 189 ALA A N 1
ATOM 1430 C CA . ALA A 1 189 ? -14.086 8.322 -16.918 1.00 90.31 189 ALA A CA 1
ATOM 1431 C C . ALA A 1 189 ? -14.179 7.558 -15.587 1.00 90.31 189 ALA A C 1
ATOM 1433 O O . ALA A 1 189 ? -15.140 6.815 -15.373 1.00 90.31 189 ALA A O 1
ATOM 1434 N N . LEU A 1 190 ? -13.247 7.812 -14.661 1.00 90.69 190 LEU A N 1
ATOM 1435 C CA . LEU A 1 190 ? -13.278 7.247 -13.308 1.00 90.69 190 LEU A CA 1
ATOM 1436 C C . LEU A 1 190 ? -14.536 7.673 -12.540 1.00 90.69 190 LEU A C 1
ATOM 1438 O O . LEU A 1 190 ? -15.161 6.848 -11.877 1.00 90.69 190 LEU A O 1
ATOM 1442 N N . GLY A 1 191 ? -14.952 8.938 -12.668 1.00 88.12 191 GLY A N 1
ATOM 1443 C CA . GLY A 1 191 ? -16.192 9.426 -12.060 1.00 88.12 191 GLY A CA 1
ATOM 1444 C C . GLY A 1 191 ? -17.449 8.742 -12.604 1.00 88.12 191 GLY A C 1
ATOM 1445 O O . GLY A 1 191 ? -18.327 8.344 -11.836 1.00 88.12 191 GLY A O 1
ATOM 1446 N N . ASN A 1 192 ? -17.514 8.533 -13.921 1.00 89.69 192 ASN A N 1
ATOM 1447 C CA . ASN A 1 192 ? -18.615 7.802 -14.552 1.00 89.69 192 ASN A CA 1
ATOM 1448 C C . ASN A 1 192 ? -18.681 6.349 -14.067 1.00 89.69 192 ASN A C 1
ATOM 1450 O O . ASN A 1 192 ? -19.767 5.855 -13.770 1.00 89.69 192 ASN A O 1
ATOM 1454 N N . GLN A 1 193 ? -17.531 5.682 -13.939 1.00 88.06 193 GLN A N 1
ATOM 1455 C CA . GLN A 1 193 ? -17.455 4.316 -13.423 1.00 88.06 193 GLN A CA 1
ATOM 1456 C C . GLN A 1 193 ? -17.872 4.231 -11.946 1.00 88.06 193 GLN A C 1
ATOM 1458 O O . GLN A 1 193 ? -18.591 3.314 -11.555 1.00 88.06 193 GLN A O 1
ATOM 1463 N N . ALA A 1 194 ? -17.445 5.194 -11.126 1.00 85.19 194 ALA A N 1
ATOM 1464 C CA . ALA A 1 194 ? -17.757 5.242 -9.700 1.00 85.19 194 ALA A CA 1
ATOM 1465 C C . ALA A 1 194 ? -19.198 5.694 -9.398 1.00 85.19 194 ALA A C 1
ATOM 1467 O O . ALA A 1 194 ? -19.624 5.653 -8.243 1.00 85.19 194 ALA A O 1
ATOM 1468 N N . GLY A 1 195 ? -19.938 6.187 -10.400 1.00 85.56 195 GLY A N 1
ATOM 1469 C CA . GLY A 1 195 ? -21.266 6.781 -10.219 1.00 85.56 195 GLY A CA 1
ATOM 1470 C C . GLY A 1 195 ? -21.264 8.049 -9.355 1.00 85.56 195 GLY A C 1
ATOM 1471 O O . GLY A 1 195 ? -22.308 8.459 -8.848 1.00 85.56 195 GLY A O 1
ATOM 1472 N N . SER A 1 196 ? -20.099 8.667 -9.150 1.00 84.62 196 SER A N 1
ATOM 1473 C CA . SER A 1 196 ? -19.917 9.840 -8.295 1.00 84.62 196 SER A CA 1
ATOM 1474 C C . SER A 1 196 ? -18.808 10.741 -8.833 1.00 84.62 196 SER A C 1
ATOM 1476 O O . SER A 1 196 ? -17.976 10.333 -9.640 1.00 84.62 196 SER A O 1
ATOM 1478 N N . ARG A 1 197 ? -18.799 12.014 -8.425 1.00 85.00 197 ARG A N 1
ATOM 1479 C CA . ARG A 1 197 ? -17.776 12.958 -8.886 1.00 85.00 197 ARG A CA 1
ATOM 1480 C C . ARG A 1 197 ? -16.427 12.615 -8.250 1.00 85.00 197 ARG A C 1
ATOM 1482 O O . ARG A 1 197 ? -16.282 12.746 -7.039 1.00 85.00 197 ARG A O 1
ATOM 1489 N N . VAL A 1 198 ? -15.449 12.286 -9.089 1.00 89.19 198 VAL A N 1
ATOM 1490 C CA . VAL A 1 198 ? -14.050 12.074 -8.698 1.00 89.19 198 VAL A CA 1
ATOM 1491 C C . VAL A 1 198 ? -13.250 13.335 -9.018 1.00 89.19 198 VAL A C 1
ATOM 1493 O O . VAL A 1 198 ? -13.278 13.837 -10.143 1.00 89.19 198 VAL A O 1
ATOM 1496 N N . ALA A 1 199 ? -12.564 13.882 -8.019 1.00 90.50 199 ALA A N 1
ATOM 1497 C CA . ALA A 1 199 ? -11.623 14.982 -8.182 1.00 90.50 199 ALA A CA 1
ATOM 1498 C C . ALA A 1 199 ? -10.191 14.436 -8.209 1.00 90.50 199 ALA A C 1
ATOM 1500 O O . ALA A 1 199 ? -9.829 13.627 -7.360 1.00 90.50 199 ALA A O 1
ATOM 1501 N N . VAL A 1 200 ? -9.364 14.908 -9.144 1.00 93.56 200 VAL A N 1
ATOM 1502 C CA . VAL A 1 200 ? -7.930 14.587 -9.182 1.00 93.56 200 VAL A CA 1
ATOM 1503 C C . VAL A 1 200 ? -7.119 15.862 -8.961 1.00 93.56 200 VAL A C 1
ATOM 1505 O O . VAL A 1 200 ? -7.376 16.879 -9.606 1.00 93.56 200 VAL A O 1
ATOM 1508 N N . GLN A 1 201 ? -6.167 15.839 -8.026 1.00 93.75 201 GLN A N 1
ATOM 1509 C CA . GLN A 1 201 ? -5.418 17.022 -7.592 1.00 93.75 201 GLN A CA 1
ATOM 1510 C C . GLN A 1 201 ? -3.905 16.766 -7.557 1.00 93.75 201 GLN A C 1
ATOM 1512 O O . GLN A 1 201 ? -3.421 16.046 -6.690 1.00 93.75 201 GLN A O 1
ATOM 1517 N N . ALA A 1 202 ? -3.144 17.431 -8.433 1.00 92.56 202 ALA A N 1
ATOM 1518 C CA . ALA A 1 202 ? -1.681 17.295 -8.488 1.00 92.56 202 ALA A CA 1
ATOM 1519 C C . ALA A 1 202 ? -0.913 18.202 -7.505 1.00 92.56 202 ALA A C 1
ATOM 1521 O O . ALA A 1 202 ? 0.181 17.885 -7.051 1.00 92.56 202 ALA A O 1
ATOM 1522 N N . GLN A 1 203 ? -1.483 19.359 -7.154 1.00 91.69 203 GLN A N 1
ATOM 1523 C CA . GLN A 1 203 ? -0.841 20.355 -6.286 1.00 91.69 203 GLN A CA 1
ATOM 1524 C C . GLN A 1 203 ? -1.680 20.601 -5.024 1.00 91.69 203 GLN A C 1
ATOM 1526 O O . GLN A 1 203 ? -2.343 21.639 -4.894 1.00 91.69 203 GLN A O 1
ATOM 1531 N N . PRO A 1 204 ? -1.719 19.630 -4.095 1.00 92.06 204 PRO A N 1
ATOM 1532 C CA . PRO A 1 204 ? -2.427 19.785 -2.834 1.00 92.06 204 PRO A CA 1
ATOM 1533 C C . PRO A 1 204 ? -1.751 20.815 -1.917 1.00 92.06 204 PRO A C 1
ATOM 1535 O O . PRO A 1 204 ? -0.562 21.112 -2.032 1.00 92.06 204 PRO A O 1
ATOM 1538 N N . ARG A 1 205 ? -2.512 21.325 -0.945 1.00 88.38 205 ARG A N 1
ATOM 1539 C CA . ARG A 1 205 ? -2.026 22.212 0.126 1.00 88.38 205 ARG A CA 1
ATOM 1540 C C . ARG A 1 205 ? -2.298 21.592 1.498 1.00 88.38 205 ARG A C 1
ATOM 1542 O O . ARG A 1 205 ? -3.132 20.696 1.622 1.00 88.38 205 ARG A O 1
ATOM 1549 N N . GLY A 1 206 ? -1.608 22.089 2.525 1.00 89.31 206 GLY A N 1
ATOM 1550 C CA . GLY A 1 206 ? -1.805 21.657 3.913 1.00 89.31 206 GLY A CA 1
ATOM 1551 C C . GLY A 1 206 ? -1.496 20.171 4.116 1.00 89.31 206 GLY A C 1
ATOM 1552 O O . GLY A 1 206 ? -0.513 19.662 3.585 1.00 89.31 206 GLY A O 1
ATOM 1553 N N . GLN A 1 207 ? -2.357 19.464 4.849 1.00 86.25 207 GLN A N 1
ATOM 1554 C CA . GLN A 1 207 ? -2.144 18.063 5.227 1.00 86.25 207 GLN A CA 1
ATOM 1555 C C . GLN A 1 207 ? -1.940 17.123 4.023 1.00 86.25 207 GLN A C 1
ATOM 1557 O O . GLN A 1 207 ? -1.075 16.251 4.047 1.00 86.25 207 GLN A O 1
ATOM 1562 N N . ARG A 1 208 ? -2.671 17.343 2.924 1.00 89.00 208 ARG A N 1
ATOM 1563 C CA . ARG A 1 208 ? -2.541 16.535 1.698 1.00 89.00 208 ARG A CA 1
ATOM 1564 C C . ARG A 1 208 ? -1.179 16.684 1.027 1.00 89.00 208 ARG A C 1
ATOM 1566 O O . ARG A 1 208 ? -0.706 15.741 0.404 1.00 89.00 208 ARG A O 1
ATOM 1573 N N . ARG A 1 209 ? -0.539 17.852 1.161 1.00 92.38 209 ARG A N 1
ATOM 1574 C CA . ARG A 1 209 ? 0.826 18.067 0.663 1.00 92.38 209 ARG A CA 1
ATOM 1575 C C . ARG A 1 209 ? 1.819 17.198 1.425 1.00 92.38 209 ARG A C 1
ATOM 1577 O O . ARG A 1 209 ? 2.651 16.567 0.788 1.00 92.38 209 ARG A O 1
ATOM 1584 N N . ILE A 1 210 ? 1.674 17.121 2.747 1.00 90.94 210 ILE A N 1
ATOM 1585 C CA . ILE A 1 210 ? 2.511 16.275 3.607 1.00 90.94 210 ILE A CA 1
ATOM 1586 C C . ILE A 1 210 ? 2.352 14.806 3.206 1.00 90.94 210 ILE A C 1
ATOM 1588 O O . ILE A 1 210 ? 3.344 14.110 3.012 1.00 90.94 210 ILE A O 1
ATOM 1592 N N . TRP A 1 211 ? 1.116 14.336 3.017 1.00 92.62 211 TRP A N 1
ATOM 1593 C CA . TRP A 1 211 ? 0.902 12.952 2.598 1.00 92.62 211 TRP A CA 1
ATOM 1594 C C . TRP A 1 211 ? 1.449 12.662 1.194 1.00 92.62 211 TRP A C 1
ATOM 1596 O O . TRP A 1 211 ? 2.038 11.605 0.982 1.00 92.62 211 TRP A O 1
ATOM 1606 N N . LEU A 1 212 ? 1.322 13.602 0.251 1.00 95.62 212 LEU A N 1
ATOM 1607 C CA . LEU A 1 212 ? 1.933 13.466 -1.072 1.00 95.62 212 LEU A CA 1
ATOM 1608 C C . LEU A 1 212 ? 3.463 13.381 -0.988 1.00 95.62 212 LEU A C 1
ATOM 1610 O O . LEU A 1 212 ? 4.058 12.531 -1.639 1.00 95.62 212 LEU A O 1
ATOM 1614 N N . GLU A 1 213 ? 4.109 14.210 -0.165 1.00 95.44 213 GLU A N 1
ATOM 1615 C CA . GLU A 1 213 ? 5.562 14.147 0.054 1.00 95.44 213 GLU A CA 1
ATOM 1616 C C . GLU A 1 213 ? 6.002 12.802 0.646 1.00 95.44 213 GLU A C 1
ATOM 1618 O O . GLU A 1 213 ? 6.994 12.224 0.199 1.00 95.44 213 GLU A O 1
ATOM 1623 N N . MET A 1 214 ? 5.247 12.275 1.615 1.00 94.31 214 MET A N 1
ATOM 1624 C CA . MET A 1 214 ? 5.494 10.944 2.175 1.00 94.31 214 MET A CA 1
ATOM 1625 C C . MET A 1 214 ? 5.359 9.854 1.109 1.00 94.31 214 MET A C 1
ATOM 1627 O O . MET A 1 214 ? 6.243 9.006 0.993 1.00 94.31 214 MET A O 1
ATOM 1631 N N . CYS A 1 215 ? 4.302 9.915 0.298 1.00 96.38 215 CYS A N 1
ATOM 1632 C CA . CYS A 1 215 ? 4.043 8.945 -0.758 1.00 96.38 215 CYS A CA 1
ATOM 1633 C C . CYS A 1 215 ? 5.142 8.968 -1.836 1.00 96.38 215 CYS A C 1
ATOM 1635 O O . CYS A 1 215 ? 5.641 7.910 -2.227 1.00 96.38 215 CYS A O 1
ATOM 1637 N N . VAL A 1 216 ? 5.595 10.163 -2.245 1.00 96.69 216 VAL A N 1
ATOM 1638 C CA . VAL A 1 216 ? 6.733 10.353 -3.165 1.00 96.69 216 VAL A CA 1
ATOM 1639 C C . VAL A 1 216 ? 8.004 9.726 -2.599 1.00 96.69 216 VAL A C 1
ATOM 1641 O O . VAL A 1 216 ? 8.660 8.946 -3.285 1.00 96.69 216 VAL A O 1
ATOM 1644 N N . LYS A 1 217 ? 8.324 9.996 -1.331 1.00 97.06 217 LYS A N 1
ATOM 1645 C CA . LYS A 1 217 ? 9.491 9.399 -0.672 1.00 97.06 217 LYS A CA 1
ATOM 1646 C C . LYS A 1 217 ? 9.383 7.873 -0.585 1.00 97.06 217 LYS A C 1
ATOM 1648 O O . LYS A 1 217 ? 10.385 7.176 -0.731 1.00 97.06 217 LYS A O 1
ATOM 1653 N N . GLY A 1 218 ? 8.178 7.346 -0.368 1.00 96.19 218 GLY A N 1
ATOM 1654 C CA . GLY A 1 218 ? 7.906 5.909 -0.409 1.00 96.19 218 GLY A CA 1
ATOM 1655 C C . GLY A 1 218 ? 8.200 5.299 -1.782 1.00 96.19 218 GLY A C 1
ATOM 1656 O O . GLY A 1 218 ? 8.862 4.263 -1.848 1.00 96.19 218 GLY A O 1
ATOM 1657 N N . ALA A 1 219 ? 7.807 5.973 -2.870 1.00 96.31 219 ALA A N 1
ATOM 1658 C CA . ALA A 1 219 ? 8.129 5.551 -4.236 1.00 96.31 219 ALA A CA 1
ATOM 1659 C C . ALA A 1 219 ? 9.645 5.549 -4.497 1.00 96.31 219 ALA A C 1
ATOM 1661 O O . ALA A 1 219 ? 10.172 4.576 -5.030 1.00 96.31 219 ALA A O 1
ATOM 1662 N N . GLU A 1 220 ? 10.359 6.596 -4.069 1.00 96.38 220 GLU A N 1
ATOM 1663 C CA . GLU A 1 220 ? 11.821 6.696 -4.209 1.00 96.38 220 GLU A CA 1
ATOM 1664 C C . GLU A 1 220 ? 12.546 5.565 -3.469 1.00 96.38 220 GLU A C 1
ATOM 1666 O O . GLU A 1 220 ? 13.414 4.901 -4.035 1.00 96.38 220 GLU A O 1
ATOM 1671 N N . LEU A 1 221 ? 12.167 5.302 -2.214 1.00 96.69 221 LEU A N 1
ATOM 1672 C CA . LEU A 1 221 ? 12.770 4.241 -1.404 1.00 96.69 221 LEU A CA 1
ATOM 1673 C C . LEU A 1 221 ? 12.485 2.848 -1.973 1.00 96.69 221 LEU A C 1
ATOM 1675 O O . LEU A 1 221 ? 13.383 2.006 -2.015 1.00 96.69 221 LEU A O 1
ATOM 1679 N N . ALA A 1 222 ? 11.248 2.598 -2.408 1.00 95.50 222 ALA A N 1
ATOM 1680 C CA . ALA A 1 222 ? 10.859 1.322 -2.995 1.00 95.50 222 ALA A CA 1
ATOM 1681 C C . ALA A 1 222 ? 11.593 1.063 -4.319 1.00 95.50 222 ALA A C 1
ATOM 1683 O O . ALA A 1 222 ? 12.089 -0.042 -4.537 1.00 95.50 222 ALA A O 1
ATOM 1684 N N . LEU A 1 223 ? 11.721 2.086 -5.167 1.00 94.81 223 LEU A N 1
ATOM 1685 C CA . LEU A 1 223 ? 12.443 1.995 -6.433 1.00 94.81 223 LEU A CA 1
ATOM 1686 C C . LEU A 1 223 ? 13.946 1.794 -6.227 1.00 94.81 223 LEU A C 1
ATOM 1688 O O . LEU A 1 223 ? 14.530 0.898 -6.830 1.00 94.81 223 LEU A O 1
ATOM 1692 N N . ALA A 1 224 ? 14.565 2.564 -5.329 1.00 94.06 224 ALA A N 1
ATOM 1693 C CA . ALA A 1 224 ? 15.978 2.403 -4.996 1.00 94.06 224 ALA A CA 1
ATOM 1694 C C . ALA A 1 224 ? 16.277 0.997 -4.458 1.00 94.06 224 ALA A C 1
ATOM 1696 O O . ALA A 1 224 ? 17.295 0.399 -4.808 1.00 94.06 224 ALA A O 1
ATOM 1697 N N . ARG A 1 225 ? 15.371 0.445 -3.640 1.00 93.81 225 ARG A N 1
ATOM 1698 C CA . ARG A 1 225 ? 15.475 -0.929 -3.148 1.00 93.81 225 ARG A CA 1
ATOM 1699 C C . ARG A 1 225 ? 15.393 -1.949 -4.284 1.00 93.81 225 ARG A C 1
ATOM 1701 O O . ARG A 1 225 ? 16.242 -2.833 -4.325 1.00 93.81 225 ARG A O 1
ATOM 1708 N N . LEU A 1 226 ? 14.424 -1.816 -5.194 1.00 90.62 226 LEU A N 1
ATOM 1709 C CA . LEU A 1 226 ? 14.294 -2.710 -6.349 1.00 90.62 226 LEU A CA 1
ATOM 1710 C C . LEU A 1 226 ? 15.572 -2.700 -7.201 1.00 90.62 226 LEU A C 1
ATOM 1712 O O . LEU A 1 226 ? 16.128 -3.758 -7.478 1.00 90.62 226 LEU A O 1
ATOM 1716 N N . LEU A 1 227 ? 16.075 -1.513 -7.549 1.00 90.00 227 LEU A N 1
ATOM 1717 C CA . LEU A 1 227 ? 17.286 -1.359 -8.361 1.00 90.00 227 LEU A CA 1
ATOM 1718 C C . LEU A 1 227 ? 18.531 -1.935 -7.665 1.00 90.00 227 LEU A C 1
ATOM 1720 O O . LEU A 1 227 ? 19.381 -2.547 -8.310 1.00 90.00 227 LEU A O 1
ATOM 1724 N N . ALA A 1 228 ? 18.643 -1.773 -6.343 1.00 90.06 228 ALA A N 1
ATOM 1725 C CA . ALA A 1 228 ? 19.732 -2.363 -5.567 1.00 90.06 228 ALA A CA 1
ATOM 1726 C C . ALA A 1 228 ? 19.644 -3.898 -5.517 1.00 90.06 228 ALA A C 1
ATOM 1728 O O . ALA A 1 228 ? 20.669 -4.576 -5.612 1.00 90.06 228 ALA A O 1
ATOM 1729 N N . GLU A 1 229 ? 18.437 -4.454 -5.380 1.00 87.44 229 GLU A N 1
ATOM 1730 C CA . GLU A 1 229 ? 18.201 -5.899 -5.415 1.00 87.44 229 GLU A CA 1
ATOM 1731 C C . GLU A 1 229 ? 18.534 -6.480 -6.803 1.00 87.44 229 GLU A C 1
ATOM 1733 O O . GLU A 1 229 ? 19.291 -7.451 -6.869 1.00 87.44 229 GLU A O 1
ATOM 1738 N N . GLU A 1 230 ? 18.072 -5.858 -7.896 1.00 84.69 230 GLU A N 1
ATOM 1739 C CA . GLU A 1 230 ? 18.389 -6.250 -9.283 1.00 84.69 230 GLU A CA 1
ATOM 1740 C C . GLU A 1 230 ? 19.901 -6.186 -9.561 1.00 84.69 230 GLU A C 1
ATOM 1742 O O . GLU A 1 230 ? 20.496 -7.178 -9.988 1.00 84.69 230 GLU A O 1
ATOM 1747 N N . GLY A 1 231 ? 20.563 -5.071 -9.230 1.00 83.94 231 GLY A N 1
ATOM 1748 C CA . GLY A 1 231 ? 22.011 -4.931 -9.418 1.00 83.94 231 GLY A CA 1
ATOM 1749 C C . GLY A 1 231 ? 22.820 -5.941 -8.595 1.00 83.94 231 GLY A C 1
ATOM 1750 O O . GLY A 1 231 ? 23.836 -6.469 -9.052 1.00 83.94 231 GLY A O 1
ATOM 1751 N N . SER A 1 232 ? 22.350 -6.276 -7.389 1.00 85.62 232 SER A N 1
ATOM 1752 C CA . SER A 1 232 ? 22.963 -7.308 -6.551 1.00 85.62 232 SER A CA 1
ATOM 1753 C C . SER A 1 232 ? 22.802 -8.715 -7.141 1.00 85.62 232 SER A C 1
ATOM 1755 O O . SER A 1 232 ? 23.735 -9.516 -7.053 1.00 85.62 232 SER A O 1
ATOM 1757 N N . GLN A 1 233 ? 21.650 -9.028 -7.750 1.00 84.25 233 GLN A N 1
ATOM 1758 C CA . GLN A 1 233 ? 21.445 -10.293 -8.465 1.00 84.25 233 GLN A CA 1
ATOM 1759 C C . GLN A 1 233 ? 22.376 -10.399 -9.675 1.00 84.25 233 GLN A C 1
ATOM 1761 O O . GLN A 1 233 ? 23.118 -11.372 -9.776 1.00 84.25 233 GLN A O 1
ATOM 1766 N N . GLN A 1 234 ? 22.420 -9.371 -10.526 1.00 83.94 234 GLN A N 1
ATOM 1767 C CA . GLN A 1 234 ? 23.292 -9.339 -11.706 1.00 83.94 234 GLN A CA 1
ATOM 1768 C C . GLN A 1 234 ? 24.770 -9.526 -11.336 1.00 83.94 234 GLN A C 1
ATOM 1770 O O . GLN A 1 234 ? 25.484 -10.310 -11.966 1.00 83.94 234 GLN A O 1
ATOM 1775 N N . ALA A 1 235 ? 25.231 -8.868 -10.266 1.00 85.88 235 ALA A N 1
ATOM 1776 C CA . ALA A 1 235 ? 26.595 -9.028 -9.768 1.00 85.88 235 ALA A CA 1
ATOM 1777 C C . ALA A 1 235 ? 26.892 -10.470 -9.318 1.00 85.88 235 ALA A C 1
ATOM 1779 O O . ALA A 1 235 ? 27.966 -10.996 -9.616 1.00 85.88 235 ALA A O 1
ATOM 1780 N N . ARG A 1 236 ? 25.944 -11.132 -8.635 1.00 87.62 236 ARG A N 1
ATOM 1781 C CA . ARG A 1 236 ? 26.090 -12.540 -8.229 1.00 87.62 236 ARG A CA 1
ATOM 1782 C C . ARG A 1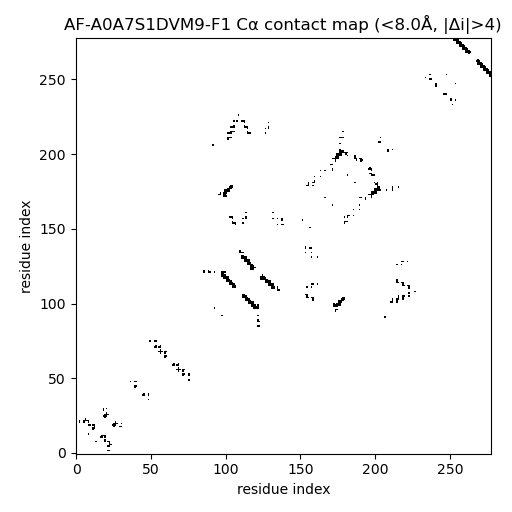 236 ? 26.110 -13.489 -9.423 1.00 87.62 236 ARG A C 1
ATOM 1784 O O . ARG A 1 236 ? 26.963 -14.372 -9.453 1.00 87.62 236 ARG A O 1
ATOM 1791 N N . THR A 1 237 ? 25.223 -13.297 -10.398 1.00 87.88 237 THR A N 1
ATOM 1792 C CA . THR A 1 237 ? 25.197 -14.102 -11.628 1.00 87.88 237 THR A CA 1
ATOM 1793 C C . THR A 1 237 ? 26.527 -13.994 -12.367 1.00 87.88 237 THR A C 1
ATOM 1795 O O . THR A 1 237 ? 27.114 -15.009 -12.735 1.00 87.88 237 THR A O 1
ATOM 1798 N N . ARG A 1 238 ? 27.069 -12.777 -12.502 1.00 87.38 238 ARG A N 1
ATOM 1799 C CA . ARG A 1 238 ? 28.372 -12.554 -13.136 1.00 87.38 238 ARG A CA 1
ATOM 1800 C C . ARG A 1 238 ? 29.521 -13.227 -12.389 1.00 87.38 238 ARG A C 1
ATOM 1802 O O . ARG A 1 238 ? 30.336 -13.887 -13.024 1.00 87.38 238 ARG A O 1
ATOM 1809 N N . ALA A 1 239 ? 29.561 -13.106 -11.063 1.00 89.94 239 ALA A N 1
ATOM 1810 C CA . ALA A 1 239 ? 30.583 -13.759 -10.247 1.00 89.94 239 ALA A CA 1
ATOM 1811 C C . ALA A 1 239 ? 30.522 -15.294 -10.353 1.00 89.94 239 ALA A C 1
ATOM 1813 O O . ALA A 1 239 ? 31.561 -15.948 -10.376 1.00 89.94 239 ALA A O 1
ATOM 1814 N N . LEU A 1 240 ? 29.319 -15.876 -10.446 1.00 90.00 240 LEU A N 1
ATOM 1815 C CA . LEU A 1 240 ? 29.139 -17.314 -10.652 1.00 90.00 240 LEU A CA 1
ATOM 1816 C C . LEU A 1 240 ? 29.637 -17.760 -12.033 1.00 90.00 240 LEU A C 1
ATOM 1818 O O . LEU A 1 240 ? 30.366 -18.743 -12.126 1.00 90.00 240 LEU A O 1
ATOM 1822 N N . VAL A 1 241 ? 29.254 -17.035 -13.089 1.00 90.56 241 VAL A N 1
ATOM 1823 C CA . VAL A 1 241 ? 29.698 -17.296 -14.468 1.00 90.56 241 VAL A CA 1
ATOM 1824 C C . VAL A 1 241 ? 31.225 -17.249 -14.561 1.00 90.56 241 VAL A C 1
ATOM 1826 O O . VAL A 1 241 ? 31.822 -18.157 -15.132 1.00 90.56 241 VAL A O 1
ATOM 1829 N N . GLU A 1 242 ? 31.853 -16.249 -13.939 1.00 91.44 242 GLU A N 1
ATOM 1830 C CA . GLU A 1 242 ? 33.312 -16.107 -13.880 1.00 91.44 242 GLU A CA 1
ATOM 1831 C C . GLU A 1 242 ? 33.976 -17.243 -13.086 1.00 91.44 242 GLU A C 1
ATOM 1833 O O . GLU A 1 242 ? 34.940 -17.840 -13.554 1.00 91.44 242 GLU A O 1
ATOM 1838 N N . ALA A 1 243 ? 33.439 -17.598 -11.915 1.00 94.62 243 ALA A N 1
ATOM 1839 C CA . ALA A 1 243 ? 33.989 -18.671 -11.084 1.00 94.62 243 ALA A CA 1
ATOM 1840 C C . ALA A 1 243 ? 33.912 -20.060 -11.745 1.00 94.62 243 ALA A C 1
ATOM 1842 O O . ALA A 1 243 ? 34.725 -20.930 -11.433 1.00 94.62 243 ALA A O 1
ATOM 1843 N N . LEU A 1 244 ? 32.933 -20.273 -12.629 1.00 93.19 244 LEU A N 1
ATOM 1844 C CA . LEU A 1 244 ? 32.734 -21.521 -13.369 1.00 93.19 244 LEU A CA 1
ATOM 1845 C C . LEU A 1 244 ? 33.368 -21.511 -14.772 1.00 93.19 244 LEU A C 1
ATOM 1847 O O . LEU A 1 244 ? 33.215 -22.495 -15.492 1.00 93.19 244 LEU A O 1
ATOM 1851 N N . ASP A 1 245 ? 34.055 -20.427 -15.154 1.00 94.31 245 ASP A N 1
ATOM 1852 C CA . ASP A 1 245 ? 34.643 -20.221 -16.489 1.00 94.31 245 ASP A CA 1
ATOM 1853 C C . ASP A 1 245 ? 33.627 -20.433 -17.631 1.00 94.31 245 ASP A C 1
ATOM 1855 O O . ASP A 1 245 ? 33.895 -21.037 -18.672 1.00 94.31 245 ASP A O 1
ATOM 1859 N N . LEU A 1 246 ? 32.397 -19.963 -17.405 1.00 90.88 246 LEU A N 1
ATOM 1860 C CA . LEU A 1 246 ? 31.316 -20.047 -18.379 1.00 90.88 246 LEU A CA 1
ATOM 1861 C C . LEU A 1 246 ? 31.320 -18.811 -19.282 1.00 90.88 246 LEU A C 1
ATOM 1863 O O . LEU A 1 246 ? 31.593 -17.692 -18.855 1.00 90.88 246 LEU A O 1
ATOM 1867 N N . SER A 1 247 ? 30.936 -19.001 -20.542 1.00 89.56 247 SER A N 1
ATOM 1868 C CA . SER A 1 247 ? 30.797 -17.928 -21.535 1.00 89.56 247 SER A CA 1
ATOM 1869 C C . SER A 1 247 ? 29.395 -17.938 -22.162 1.00 89.56 247 SER A C 1
ATOM 1871 O O . SER A 1 247 ? 29.240 -18.246 -23.346 1.00 89.56 247 SER A O 1
ATOM 1873 N N . PRO A 1 248 ? 28.333 -17.653 -21.379 1.00 86.75 248 PRO A N 1
ATOM 1874 C CA . PRO A 1 248 ? 26.980 -17.592 -21.919 1.00 86.75 248 PRO A CA 1
ATOM 1875 C C . PRO A 1 248 ? 26.862 -16.455 -22.941 1.00 86.75 248 PRO A C 1
ATOM 1877 O O . PRO A 1 248 ? 27.368 -15.356 -22.720 1.00 86.75 248 PRO A O 1
ATOM 1880 N N . ALA A 1 249 ? 26.163 -16.711 -24.050 1.00 84.12 249 ALA A N 1
ATOM 1881 C CA . ALA A 1 249 ? 25.943 -15.710 -25.096 1.00 84.12 249 ALA A CA 1
ATOM 1882 C C . ALA A 1 249 ? 25.103 -14.514 -24.606 1.00 84.12 249 ALA A C 1
ATOM 1884 O O . ALA A 1 249 ? 25.322 -13.390 -25.047 1.00 84.12 249 ALA A O 1
ATOM 1885 N N . GLU A 1 250 ? 24.167 -14.752 -23.679 1.00 85.25 250 GLU A N 1
ATOM 1886 C CA . GLU A 1 250 ? 23.295 -13.737 -23.079 1.00 85.25 250 GLU A CA 1
ATOM 1887 C C . GLU A 1 250 ? 23.231 -13.951 -21.558 1.00 85.25 250 GLU A C 1
ATOM 1889 O O . GLU A 1 250 ? 22.497 -14.814 -21.074 1.00 85.25 250 GLU A O 1
ATOM 1894 N N . ILE A 1 251 ? 24.017 -13.188 -20.790 1.00 83.50 251 ILE A N 1
ATOM 1895 C CA . ILE A 1 251 ? 24.084 -13.347 -19.326 1.00 83.50 251 ILE A CA 1
ATOM 1896 C C . ILE A 1 251 ? 22.776 -12.956 -18.620 1.00 83.50 251 ILE A C 1
ATOM 1898 O O . ILE A 1 251 ? 22.432 -13.557 -17.610 1.00 83.50 251 ILE A O 1
ATOM 1902 N N . ASP A 1 252 ? 22.011 -12.024 -19.193 1.00 78.69 252 ASP A N 1
ATOM 1903 C CA . ASP A 1 252 ? 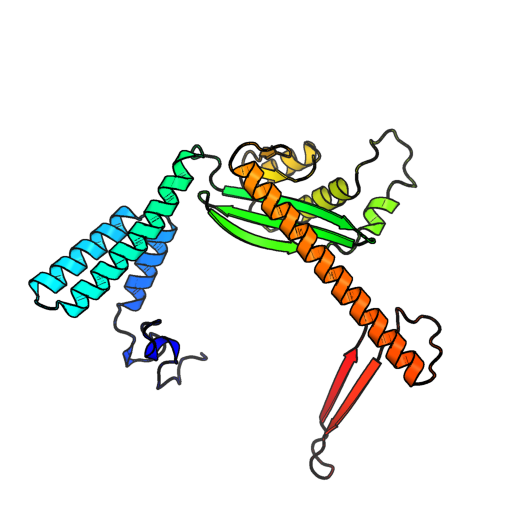20.710 -11.576 -18.668 1.00 78.69 252 ASP A CA 1
ATOM 1904 C C . ASP A 1 252 ? 19.580 -12.602 -18.893 1.00 78.69 252 ASP A C 1
ATOM 1906 O O . ASP A 1 252 ? 18.451 -12.400 -18.466 1.00 78.69 252 ASP A O 1
ATOM 1910 N N . LYS A 1 253 ? 19.861 -13.70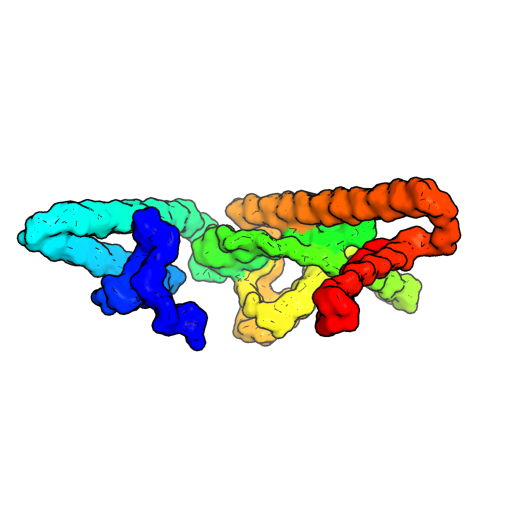4 -19.604 1.00 83.69 253 LYS A N 1
ATOM 1911 C CA . LYS A 1 253 ? 18.954 -14.858 -19.756 1.00 83.69 253 LYS A CA 1
ATOM 1912 C C . LYS A 1 253 ? 19.552 -16.123 -19.143 1.00 83.69 253 LYS A C 1
ATOM 1914 O O . LYS A 1 253 ? 19.169 -17.241 -19.494 1.00 83.69 253 LYS A O 1
ATOM 1919 N N . PHE A 1 254 ? 20.550 -15.964 -18.276 1.00 85.50 254 PHE A N 1
ATOM 1920 C CA . PHE A 1 254 ? 21.267 -17.081 -17.688 1.00 85.50 254 PHE A CA 1
ATOM 1921 C C . PHE A 1 254 ? 20.384 -17.800 -16.665 1.00 85.50 254 PHE A C 1
ATOM 1923 O O . PHE A 1 254 ? 20.107 -17.299 -15.577 1.00 85.50 254 PHE A O 1
ATOM 1930 N N . ARG A 1 255 ? 19.946 -19.005 -17.030 1.00 87.81 255 ARG A N 1
ATOM 1931 C CA . ARG A 1 255 ? 19.064 -19.845 -16.222 1.00 87.81 255 ARG A CA 1
ATOM 1932 C C . ARG A 1 255 ? 19.857 -20.960 -15.551 1.00 87.81 255 ARG A C 1
ATOM 1934 O O . ARG A 1 255 ? 20.606 -21.677 -16.211 1.00 87.81 255 ARG A O 1
ATOM 1941 N N . VAL A 1 256 ? 19.652 -21.131 -14.249 1.00 87.75 256 VAL A N 1
ATOM 1942 C CA . VAL A 1 256 ? 20.256 -22.210 -13.458 1.00 87.75 256 VAL A CA 1
ATOM 1943 C C . VAL A 1 256 ? 19.150 -23.117 -12.939 1.00 87.75 256 VAL A C 1
ATOM 1945 O O . VAL A 1 256 ? 18.226 -22.661 -12.268 1.00 87.75 256 VAL A O 1
ATOM 1948 N N . GLU A 1 257 ? 19.251 -24.410 -13.232 1.00 92.62 257 GLU A N 1
ATOM 1949 C CA . GLU A 1 257 ? 18.323 -25.426 -12.737 1.00 92.62 257 GLU A CA 1
ATOM 1950 C C . GLU A 1 257 ? 19.058 -26.379 -11.799 1.00 92.62 257 GLU A C 1
ATOM 1952 O O . GLU A 1 257 ? 19.996 -27.073 -12.194 1.00 92.62 257 GLU A O 1
ATOM 1957 N N . CYS A 1 258 ? 18.625 -26.413 -10.543 1.00 90.44 258 CYS A N 1
ATOM 1958 C CA . CYS A 1 258 ? 19.157 -27.309 -9.528 1.00 90.44 258 CYS A CA 1
ATOM 1959 C C . CYS A 1 258 ? 18.165 -28.448 -9.300 1.00 90.44 258 CYS A C 1
ATOM 1961 O O . CYS A 1 258 ? 17.034 -28.209 -8.870 1.00 90.44 258 CYS A O 1
ATOM 1963 N N . PHE A 1 259 ? 18.600 -29.680 -9.557 1.00 93.62 259 PHE A N 1
ATOM 1964 C CA . PHE A 1 259 ? 17.830 -30.887 -9.270 1.00 93.62 259 PHE A CA 1
ATOM 1965 C C . PHE A 1 259 ? 18.380 -31.557 -8.012 1.00 93.62 259 PHE A C 1
ATOM 1967 O O . PHE A 1 259 ? 19.532 -31.985 -7.999 1.00 93.62 259 PHE A O 1
ATOM 1974 N N . ASP A 1 260 ? 17.554 -31.666 -6.975 1.00 92.62 260 ASP A N 1
ATOM 1975 C CA . ASP A 1 260 ? 17.855 -32.482 -5.798 1.00 92.62 260 ASP A CA 1
ATOM 1976 C C . ASP A 1 260 ? 17.043 -33.774 -5.874 1.00 92.62 260 ASP A C 1
ATOM 1978 O O . ASP A 1 260 ? 15.808 -33.741 -5.902 1.00 92.62 260 ASP A O 1
ATOM 1982 N N . ILE A 1 261 ? 17.743 -34.905 -5.969 1.00 91.00 261 ILE A N 1
ATOM 1983 C CA . ILE A 1 261 ? 17.152 -36.235 -6.102 1.00 91.00 261 ILE A CA 1
ATOM 1984 C C . ILE A 1 261 ? 17.399 -36.988 -4.801 1.00 91.00 261 ILE A C 1
ATOM 1986 O O . ILE A 1 261 ? 18.522 -37.378 -4.488 1.00 91.00 261 ILE A O 1
ATOM 1990 N N . SER A 1 262 ? 16.317 -37.244 -4.074 1.00 90.62 262 SER A N 1
ATOM 1991 C CA . SER A 1 262 ? 16.324 -38.028 -2.845 1.00 90.62 262 SER A CA 1
ATOM 1992 C C . SER A 1 262 ? 15.716 -39.407 -3.087 1.00 90.62 262 SER A C 1
ATOM 1994 O O . SER A 1 262 ? 14.766 -39.566 -3.854 1.00 90.62 262 SER A O 1
ATOM 1996 N N . HIS A 1 263 ? 16.270 -40.423 -2.432 1.00 89.94 263 HIS A N 1
ATOM 1997 C CA . HIS A 1 263 ? 15.748 -41.786 -2.459 1.00 89.94 263 HIS A CA 1
ATOM 1998 C C . HIS A 1 263 ? 15.986 -42.467 -1.111 1.00 89.94 263 HIS A C 1
ATOM 2000 O O . HIS A 1 263 ? 16.959 -42.169 -0.411 1.00 89.94 263 HIS A O 1
ATOM 2006 N N . THR A 1 264 ? 15.165 -43.456 -0.777 1.00 79.88 264 THR A N 1
ATOM 2007 C CA . THR A 1 264 ? 15.369 -44.294 0.410 1.00 79.88 264 THR A CA 1
ATOM 2008 C C . THR A 1 264 ? 15.906 -45.644 -0.045 1.00 79.88 264 THR A C 1
ATOM 2010 O O . THR A 1 264 ? 15.145 -46.492 -0.490 1.00 79.88 264 THR A O 1
ATOM 2013 N N . ALA A 1 265 ? 17.231 -45.827 0.001 1.00 81.25 265 ALA A N 1
ATOM 2014 C CA . ALA A 1 265 ? 17.904 -47.061 -0.434 1.00 81.25 265 ALA A CA 1
ATOM 2015 C C . ALA A 1 265 ? 17.521 -47.547 -1.857 1.00 81.25 265 ALA A C 1
ATOM 2017 O O . ALA A 1 265 ? 17.467 -48.746 -2.113 1.00 81.25 265 ALA A O 1
ATOM 2018 N N . GLY A 1 266 ? 17.269 -46.615 -2.785 1.00 78.88 266 GLY A N 1
ATOM 2019 C CA . GLY A 1 266 ? 16.856 -46.921 -4.161 1.00 78.88 266 GLY A CA 1
ATOM 2020 C C . GLY A 1 266 ? 15.342 -47.025 -4.378 1.00 78.88 266 GLY A C 1
ATOM 2021 O O . GLY A 1 266 ? 14.911 -47.182 -5.517 1.00 78.88 266 GLY A O 1
ATOM 2022 N N . GLU A 1 267 ? 14.531 -46.882 -3.327 1.00 78.62 267 GLU A N 1
ATOM 2023 C CA . GLU A 1 267 ? 13.069 -46.825 -3.405 1.00 78.62 267 GLU A CA 1
ATOM 2024 C C . GLU A 1 267 ? 12.538 -45.399 -3.171 1.00 78.62 267 GLU A C 1
ATOM 2026 O O . GLU A 1 267 ? 13.201 -44.554 -2.561 1.00 78.62 267 GLU A O 1
ATOM 2031 N N . ALA A 1 268 ? 11.317 -45.138 -3.654 1.00 78.00 268 ALA A N 1
ATOM 2032 C CA . ALA A 1 268 ? 10.589 -43.877 -3.474 1.00 78.00 268 ALA A CA 1
ATOM 2033 C C . ALA A 1 268 ? 11.375 -42.616 -3.896 1.00 78.00 268 ALA A C 1
ATOM 2035 O O . ALA A 1 268 ? 11.434 -41.637 -3.153 1.00 78.00 268 ALA A O 1
ATOM 2036 N N . THR A 1 269 ? 11.976 -42.637 -5.092 1.00 85.88 269 THR A N 1
ATOM 2037 C CA . THR A 1 269 ? 12.707 -41.486 -5.638 1.00 85.88 269 THR A CA 1
ATOM 2038 C C . THR A 1 269 ? 11.808 -40.252 -5.728 1.00 85.88 269 THR A C 1
ATOM 2040 O O . THR A 1 269 ? 10.816 -40.249 -6.458 1.00 85.88 269 THR A O 1
ATOM 2043 N N . MET A 1 270 ? 12.181 -39.190 -5.018 1.00 86.19 270 MET A N 1
ATOM 2044 C CA . MET A 1 270 ? 11.576 -37.865 -5.119 1.00 86.19 270 MET A CA 1
ATOM 2045 C C . MET A 1 270 ? 12.613 -36.880 -5.640 1.00 86.19 270 MET A C 1
ATOM 2047 O O . MET A 1 270 ? 13.705 -36.771 -5.082 1.00 86.19 270 MET A O 1
ATOM 2051 N N . ALA A 1 271 ? 12.251 -36.145 -6.688 1.00 90.94 271 ALA A N 1
ATOM 2052 C CA . ALA A 1 271 ? 13.060 -35.062 -7.222 1.00 90.94 271 ALA A CA 1
ATOM 2053 C C . ALA A 1 271 ? 12.393 -33.716 -6.929 1.00 90.94 271 ALA A C 1
ATOM 2055 O O . ALA A 1 271 ? 11.177 -33.573 -7.076 1.00 90.94 271 ALA A O 1
ATOM 2056 N N . SER A 1 272 ? 13.197 -32.726 -6.557 1.00 91.81 272 SER A N 1
ATOM 2057 C CA . SER A 1 272 ? 12.793 -31.324 -6.545 1.00 91.81 272 SER A CA 1
ATOM 2058 C C . SER A 1 272 ? 13.634 -30.544 -7.551 1.00 91.81 272 SER A C 1
ATOM 2060 O O . SER A 1 272 ? 14.816 -30.832 -7.734 1.00 91.81 272 SER A O 1
ATOM 2062 N N . CYS A 1 273 ? 13.006 -29.592 -8.238 1.00 93.44 273 CYS A N 1
ATOM 2063 C CA . CYS A 1 273 ? 13.677 -28.685 -9.160 1.00 93.44 273 CYS A CA 1
ATOM 2064 C C . CYS A 1 273 ? 13.526 -27.263 -8.628 1.00 93.44 273 CYS A C 1
ATOM 2066 O O . CYS A 1 273 ? 12.406 -26.785 -8.427 1.00 93.44 273 CYS A O 1
ATOM 2068 N N . VAL A 1 274 ? 14.656 -26.602 -8.393 1.00 89.94 274 VAL A N 1
ATOM 2069 C CA . VAL A 1 274 ? 14.712 -25.175 -8.090 1.00 89.94 274 VAL A CA 1
ATOM 2070 C C . VAL A 1 274 ? 15.288 -24.478 -9.309 1.00 89.94 274 VAL A C 1
ATOM 2072 O O . VAL A 1 274 ? 16.405 -24.774 -9.730 1.00 89.94 274 VAL A O 1
ATOM 2075 N N . VAL A 1 275 ? 14.516 -23.553 -9.868 1.00 88.25 275 VAL A N 1
ATOM 2076 C CA . VAL A 1 275 ? 14.924 -22.748 -11.017 1.00 88.25 275 VAL A CA 1
ATOM 2077 C C . VAL A 1 275 ? 15.286 -21.354 -10.527 1.00 88.25 275 VAL A C 1
ATOM 2079 O O . VAL A 1 275 ? 14.481 -20.696 -9.867 1.00 88.25 275 VAL A O 1
ATOM 2082 N N . PHE A 1 276 ? 16.491 -20.909 -10.864 1.00 83.69 276 PHE A N 1
ATOM 2083 C CA . PHE A 1 276 ? 16.892 -19.513 -10.791 1.00 83.69 276 PHE A CA 1
ATOM 2084 C C . PHE A 1 276 ? 16.899 -18.939 -12.209 1.00 83.69 276 PHE A C 1
ATOM 2086 O O . PHE A 1 276 ? 17.616 -19.422 -13.086 1.00 83.69 276 PHE A O 1
ATOM 2093 N N . GLU A 1 277 ? 16.077 -17.920 -12.419 1.00 73.06 277 GLU A N 1
ATOM 2094 C CA . GLU A 1 277 ? 15.945 -17.181 -13.670 1.00 73.06 277 GLU A CA 1
ATOM 2095 C C . GLU A 1 277 ? 15.806 -15.706 -13.290 1.00 73.06 277 GLU A C 1
ATOM 2097 O O . GLU A 1 277 ? 14.955 -15.363 -12.461 1.00 73.06 277 GLU A O 1
ATOM 2102 N N . GLY A 1 278 ? 16.693 -14.863 -13.814 1.00 58.28 278 GLY A N 1
ATOM 2103 C CA . GLY A 1 278 ? 16.794 -13.452 -13.457 1.00 58.28 278 GLY A CA 1
ATOM 2104 C C . GLY A 1 278 ? 17.501 -12.659 -14.530 1.00 58.28 278 GLY A C 1
ATOM 2105 O O . GLY A 1 278 ? 18.522 -13.178 -15.031 1.00 58.28 278 GLY A O 1
#